Protein AF-A0A8H3SMX6-F1 (afdb_monomer_lite)

Secondary structure (DSSP, 8-state):
-PPPHHHHHHHHHHHS----HHHHHH-------STTHHHHHHHHHHHHHHHTT-GGGG-TTSPPPPTTSTTHHHHHHHHHHHHHHHHHHHS-GGGTTSTT--TTTTSSHHHHHHHHHHHHHS-HHHHHHHHHHHHHHHHHSPPPSSHHHHHHHHHHHHHHHHHH-TTSS-HHHHHHHHHHHHHTT-HHHHHHHHHHHHH--HHHHHT--HHHHHHHHHHHHHS---

Structure (mmCIF, N/CA/C/O backbone):
data_AF-A0A8H3SMX6-F1
#
_entry.id   AF-A0A8H3SMX6-F1
#
loop_
_atom_site.group_PDB
_atom_site.id
_atom_site.type_symbol
_atom_site.label_atom_id
_atom_site.label_alt_id
_atom_site.label_comp_id
_atom_site.label_asym_id
_atom_site.label_entity_id
_atom_site.label_seq_id
_atom_site.pdbx_PDB_ins_code
_atom_site.Cartn_x
_atom_site.Cartn_y
_atom_site.Cartn_z
_atom_site.occupancy
_atom_site.B_iso_or_equiv
_atom_site.auth_seq_id
_atom_site.auth_comp_id
_atom_site.auth_asym_id
_atom_site.auth_atom_id
_atom_site.pdbx_PDB_model_num
ATOM 1 N N . MET A 1 1 ? 36.827 -4.528 -32.557 1.00 41.59 1 MET A N 1
ATOM 2 C CA . MET A 1 1 ? 36.155 -4.530 -31.241 1.00 41.59 1 MET A CA 1
ATOM 3 C C . MET A 1 1 ? 34.700 -4.884 -31.473 1.00 41.59 1 MET A C 1
ATOM 5 O O . MET A 1 1 ? 33.976 -4.073 -32.039 1.00 41.59 1 MET A O 1
ATOM 9 N N . GLU A 1 2 ? 34.302 -6.108 -31.140 1.00 35.09 2 GLU A N 1
ATOM 10 C CA . GLU A 1 2 ? 32.898 -6.516 -31.196 1.00 35.09 2 GLU A CA 1
ATOM 11 C C . GLU A 1 2 ? 32.129 -5.808 -30.078 1.00 35.09 2 GLU A C 1
ATOM 13 O O . GLU A 1 2 ? 32.467 -5.919 -28.901 1.00 35.09 2 GLU A O 1
ATOM 18 N N . TYR A 1 3 ? 31.116 -5.029 -30.451 1.00 41.91 3 TYR A N 1
ATOM 19 C CA . TYR A 1 3 ? 30.175 -4.470 -29.490 1.00 41.91 3 TYR A CA 1
ATOM 20 C C . TYR A 1 3 ? 29.325 -5.616 -28.943 1.00 41.91 3 TYR A C 1
ATOM 22 O O . TYR A 1 3 ? 28.574 -6.237 -29.695 1.00 41.91 3 TYR A O 1
ATOM 30 N N . THR A 1 4 ? 29.417 -5.883 -27.642 1.00 46.25 4 THR A N 1
ATOM 31 C CA . THR A 1 4 ? 28.496 -6.796 -26.962 1.00 46.25 4 THR A CA 1
ATOM 32 C C . THR A 1 4 ? 27.057 -6.315 -27.166 1.00 46.25 4 THR A C 1
ATOM 34 O O . THR A 1 4 ? 26.773 -5.116 -27.151 1.00 46.25 4 THR A O 1
ATOM 37 N N . GLN A 1 5 ? 26.134 -7.250 -27.384 1.00 39.59 5 GLN A N 1
ATOM 38 C CA . GLN A 1 5 ? 24.723 -6.988 -27.694 1.00 39.59 5 GLN A CA 1
ATOM 39 C C . GLN A 1 5 ? 24.048 -6.061 -26.662 1.00 39.59 5 GLN A C 1
ATOM 41 O O . GLN A 1 5 ? 23.271 -5.186 -27.037 1.00 39.59 5 GLN A O 1
ATOM 46 N N . ALA A 1 6 ? 24.457 -6.149 -25.391 1.00 36.75 6 ALA A N 1
ATOM 47 C CA . ALA A 1 6 ? 24.049 -5.242 -24.315 1.00 36.75 6 ALA A CA 1
ATOM 48 C C . ALA A 1 6 ? 24.449 -3.769 -24.557 1.00 36.75 6 ALA A C 1
ATOM 50 O O . ALA A 1 6 ? 23.693 -2.853 -24.250 1.00 36.75 6 ALA A O 1
ATOM 51 N N . ARG A 1 7 ? 25.616 -3.514 -25.165 1.00 40.75 7 ARG A N 1
ATOM 52 C CA . ARG A 1 7 ? 26.116 -2.158 -25.448 1.00 40.75 7 ARG A CA 1
ATOM 53 C C . ARG A 1 7 ? 25.431 -1.521 -26.666 1.00 40.75 7 ARG A C 1
ATOM 55 O O . ARG A 1 7 ? 25.304 -0.303 -26.714 1.00 40.75 7 ARG A O 1
ATOM 62 N N . ARG A 1 8 ? 24.955 -2.324 -27.631 1.00 42.53 8 ARG A N 1
ATOM 63 C CA . ARG A 1 8 ? 24.170 -1.840 -28.789 1.00 42.53 8 ARG A CA 1
ATOM 64 C C . ARG A 1 8 ? 22.765 -1.383 -28.394 1.00 42.53 8 ARG A C 1
ATOM 66 O O . ARG A 1 8 ? 22.333 -0.331 -28.851 1.00 42.53 8 ARG A O 1
ATOM 73 N N . ILE A 1 9 ? 22.108 -2.127 -27.504 1.00 44.38 9 ILE A N 1
ATOM 74 C CA . ILE A 1 9 ? 20.772 -1.796 -26.986 1.00 44.38 9 ILE A CA 1
ATOM 75 C C . ILE A 1 9 ? 20.803 -0.443 -26.246 1.00 44.38 9 ILE A C 1
ATOM 77 O O . ILE A 1 9 ? 19.961 0.416 -26.487 1.00 44.38 9 ILE A O 1
ATOM 81 N N . ASN A 1 10 ? 21.852 -0.176 -25.463 1.00 48.97 10 ASN A N 1
ATOM 82 C CA . ASN A 1 10 ? 21.939 1.037 -24.639 1.00 48.97 10 ASN A CA 1
ATOM 83 C C . ASN A 1 10 ? 22.227 2.343 -25.409 1.00 48.97 10 ASN A C 1
ATOM 85 O O . ASN A 1 10 ? 21.784 3.405 -24.980 1.00 48.97 10 ASN A O 1
ATOM 89 N N . VAL A 1 11 ? 22.921 2.300 -26.553 1.00 47.00 11 VAL A N 1
ATOM 90 C CA . VAL A 1 11 ? 23.204 3.514 -27.354 1.00 47.00 11 VAL A CA 1
ATOM 91 C C . VAL A 1 11 ? 22.026 3.888 -28.267 1.00 47.00 11 VAL A C 1
ATOM 93 O O . VAL A 1 11 ? 21.802 5.069 -28.535 1.00 47.00 11 VAL A O 1
ATOM 96 N N . GLU A 1 12 ? 21.250 2.906 -28.740 1.00 44.06 12 GLU A N 1
ATOM 97 C CA . GLU A 1 12 ? 20.059 3.165 -29.560 1.00 44.06 12 GLU A CA 1
ATOM 98 C C . GLU A 1 12 ? 18.857 3.660 -28.749 1.00 44.06 12 GLU A C 1
ATOM 100 O O . GLU A 1 12 ? 18.118 4.500 -29.262 1.00 44.06 12 GLU A O 1
ATOM 105 N N . ILE A 1 13 ? 18.668 3.188 -27.507 1.00 48.53 13 ILE A N 1
ATOM 106 C CA . ILE A 1 13 ? 17.556 3.627 -26.645 1.00 48.53 13 ILE A CA 1
ATOM 107 C C . ILE A 1 13 ? 17.661 5.129 -26.367 1.00 48.53 13 ILE A C 1
ATOM 109 O O . ILE A 1 13 ? 16.702 5.852 -26.606 1.00 48.53 13 ILE A O 1
ATOM 113 N N . VAL A 1 14 ? 18.843 5.625 -25.979 1.00 47.94 14 VAL A N 1
ATOM 114 C CA . VAL A 1 14 ? 19.056 7.050 -25.646 1.00 47.94 14 VAL A CA 1
ATOM 115 C C . VAL A 1 14 ? 18.831 7.974 -26.853 1.00 47.94 14 VAL A C 1
ATOM 117 O O . VAL A 1 14 ? 18.407 9.113 -26.688 1.00 47.94 14 VAL A O 1
ATOM 120 N N . ARG A 1 15 ? 19.055 7.495 -28.086 1.00 43.28 15 ARG A N 1
ATOM 121 C CA . ARG A 1 15 ? 18.837 8.285 -29.314 1.00 43.28 15 ARG A CA 1
ATOM 122 C C . ARG A 1 15 ? 17.386 8.302 -29.811 1.00 43.28 15 ARG A C 1
ATOM 124 O O . ARG A 1 15 ? 17.085 9.099 -30.694 1.00 43.28 15 ARG A O 1
ATOM 131 N N . LYS A 1 16 ? 16.507 7.433 -29.297 1.00 47.66 16 LYS A N 1
ATOM 132 C CA . LYS A 1 16 ? 15.111 7.281 -29.761 1.00 47.66 16 LYS A CA 1
ATOM 133 C C . LYS A 1 16 ? 14.069 7.885 -28.813 1.00 47.66 16 LYS A C 1
ATOM 135 O O . LYS A 1 16 ? 12.879 7.773 -29.089 1.00 47.66 16 LYS A O 1
ATOM 140 N N . ILE A 1 17 ? 14.490 8.526 -27.725 1.00 52.00 17 ILE A N 1
ATOM 141 C CA . ILE A 1 17 ? 13.577 9.121 -26.743 1.00 52.00 17 ILE A CA 1
ATOM 142 C C . ILE A 1 17 ? 13.014 10.416 -27.322 1.00 52.00 17 ILE A C 1
ATOM 144 O O . ILE A 1 17 ? 13.720 11.412 -27.448 1.00 52.00 17 ILE A O 1
ATOM 148 N N . SER A 1 18 ? 11.744 10.387 -27.714 1.00 51.97 18 SER A N 1
ATOM 149 C CA . SER A 1 18 ? 11.038 11.527 -28.306 1.00 51.97 18 SER A CA 1
ATOM 150 C C . SER A 1 18 ? 10.211 12.331 -27.295 1.00 51.97 18 SER A C 1
ATOM 152 O O . SER A 1 18 ? 9.392 13.140 -27.713 1.00 51.97 18 SER A O 1
ATOM 154 N N . THR A 1 19 ? 10.352 12.064 -25.994 1.00 54.78 19 THR A N 1
ATOM 155 C CA . THR A 1 19 ? 9.413 12.503 -24.945 1.00 54.78 19 THR A CA 1
ATOM 156 C C . THR A 1 19 ? 10.173 13.120 -23.773 1.00 54.78 19 THR A C 1
ATOM 158 O O . THR A 1 19 ? 11.197 12.579 -23.354 1.00 54.78 19 THR A O 1
ATOM 161 N N . SER A 1 20 ? 9.690 14.260 -23.268 1.00 61.88 20 SER A N 1
ATOM 162 C CA . SER A 1 20 ? 10.273 14.970 -22.119 1.00 61.88 20 SER A CA 1
ATOM 163 C C . SER A 1 20 ? 9.761 14.426 -20.778 1.00 61.88 20 SER A C 1
ATOM 165 O O . SER A 1 20 ? 8.727 13.762 -20.714 1.00 61.88 20 SER A O 1
ATOM 167 N N . GLU A 1 21 ? 10.469 14.723 -19.684 1.00 62.34 21 GLU A N 1
ATOM 168 C CA . GLU A 1 21 ? 10.059 14.365 -18.315 1.00 62.34 21 GLU A CA 1
ATOM 169 C C . GLU A 1 21 ? 8.651 14.884 -17.974 1.00 62.34 21 GLU A C 1
ATOM 171 O O . GLU A 1 21 ? 7.824 14.137 -17.454 1.00 62.34 21 GLU A O 1
ATOM 176 N N . ASP A 1 22 ? 8.345 16.125 -18.356 1.00 61.22 22 ASP A N 1
ATOM 177 C CA . ASP A 1 22 ? 7.045 16.754 -18.104 1.00 61.22 22 ASP A CA 1
ATOM 178 C C . ASP A 1 22 ? 5.884 16.004 -18.777 1.00 61.22 22 ASP A C 1
ATOM 180 O O . ASP A 1 22 ? 4.804 15.878 -18.201 1.00 61.22 22 ASP A O 1
ATOM 184 N N . GLU A 1 23 ? 6.102 15.452 -19.976 1.00 64.25 23 GLU A N 1
ATOM 185 C CA . GLU A 1 23 ? 5.093 14.648 -20.678 1.00 64.25 23 GLU A CA 1
ATOM 186 C C . GLU A 1 23 ? 4.834 13.302 -19.987 1.00 64.25 23 GLU A C 1
ATOM 188 O O . GLU A 1 23 ? 3.707 12.807 -20.012 1.00 64.25 23 GLU A O 1
ATOM 193 N N . ILE A 1 24 ? 5.854 12.715 -19.354 1.00 62.28 24 ILE A N 1
ATOM 194 C CA . ILE A 1 24 ? 5.717 11.473 -18.581 1.00 62.28 24 ILE A CA 1
ATOM 195 C C . ILE A 1 24 ? 4.937 11.742 -17.290 1.00 62.28 24 ILE A C 1
ATOM 197 O O . ILE A 1 24 ? 4.066 10.955 -16.920 1.00 62.28 24 ILE A O 1
ATOM 201 N N . LEU A 1 25 ? 5.228 12.854 -16.611 1.00 61.72 25 LEU A N 1
ATOM 202 C CA . LEU A 1 25 ? 4.611 13.208 -15.330 1.00 61.72 25 LEU A CA 1
ATOM 203 C C . LEU A 1 25 ? 3.173 13.729 -15.464 1.00 61.72 25 LEU A C 1
ATOM 205 O O . LEU A 1 25 ? 2.383 13.582 -14.532 1.00 61.72 25 LEU A O 1
ATOM 209 N N . ALA A 1 26 ? 2.818 14.328 -16.603 1.00 63.97 26 ALA A N 1
ATOM 210 C CA . ALA A 1 26 ? 1.469 14.832 -16.862 1.00 63.97 26 ALA A CA 1
ATOM 211 C C . ALA A 1 26 ? 0.463 13.737 -17.270 1.00 63.97 26 ALA A C 1
ATOM 213 O O . ALA A 1 26 ? -0.746 13.980 -17.251 1.00 63.97 26 ALA A O 1
ATOM 214 N N . ASP A 1 27 ? 0.932 12.544 -17.649 1.00 64.25 27 ASP A N 1
ATOM 215 C CA . ASP A 1 27 ? 0.077 11.459 -18.132 1.00 64.25 27 ASP A CA 1
ATOM 216 C C . ASP A 1 27 ? -0.558 10.671 -16.976 1.00 64.25 27 ASP A C 1
ATOM 218 O O . ASP A 1 27 ? 0.127 10.084 -16.134 1.00 64.25 27 ASP A O 1
ATOM 222 N N . LYS A 1 28 ? -1.894 10.621 -16.971 1.00 63.75 28 LYS A N 1
ATOM 223 C CA . LYS A 1 28 ? -2.686 9.839 -16.018 1.00 63.75 28 LYS A CA 1
ATOM 224 C C . LYS A 1 28 ? -3.436 8.729 -16.728 1.00 63.75 28 LYS A C 1
ATOM 226 O O . LYS A 1 28 ? -4.067 8.946 -17.762 1.00 63.75 28 LYS A O 1
ATOM 231 N N . ILE A 1 29 ? -3.384 7.545 -16.139 1.00 61.75 29 ILE A N 1
ATOM 232 C CA . ILE A 1 29 ? -4.227 6.419 -16.499 1.00 61.75 29 ILE A CA 1
ATOM 233 C C . ILE A 1 29 ? -5.461 6.473 -15.596 1.00 61.75 29 ILE A C 1
ATOM 235 O O . ILE A 1 29 ? -5.370 6.177 -14.405 1.00 61.75 29 ILE A O 1
ATOM 239 N N . ASP A 1 30 ? -6.608 6.861 -16.153 1.00 52.03 30 ASP A N 1
ATOM 240 C CA . ASP A 1 30 ? -7.881 6.789 -15.432 1.00 52.03 30 ASP A CA 1
ATOM 241 C C . ASP A 1 30 ? -8.284 5.319 -15.253 1.00 52.03 30 ASP A C 1
ATOM 243 O O . ASP A 1 30 ? -8.438 4.575 -16.226 1.00 52.03 30 ASP A O 1
ATOM 247 N N . PHE A 1 31 ? -8.428 4.901 -13.994 1.00 55.09 31 PHE A N 1
ATOM 248 C CA . PHE A 1 31 ? -8.797 3.540 -13.619 1.00 55.09 31 PHE A CA 1
ATOM 249 C C . PHE A 1 31 ? -10.166 3.487 -12.956 1.00 55.09 31 PHE A C 1
ATOM 251 O O . PHE A 1 31 ? -10.394 4.159 -11.952 1.00 55.09 31 PHE A O 1
ATOM 258 N N . ASP A 1 32 ? -11.020 2.598 -13.464 1.00 46.59 32 ASP A N 1
ATOM 259 C CA . ASP A 1 32 ? -12.178 2.089 -12.734 1.00 46.59 32 ASP A CA 1
ATOM 260 C C . ASP A 1 32 ? -11.757 0.755 -12.086 1.00 46.59 32 ASP A C 1
ATOM 262 O O . ASP A 1 32 ? -11.420 -0.219 -12.770 1.00 46.59 32 ASP A O 1
ATOM 266 N N . LEU A 1 33 ? -11.639 0.741 -10.756 1.00 47.44 33 LEU A N 1
ATOM 267 C CA . LEU A 1 33 ? -11.072 -0.366 -9.973 1.00 47.44 33 LEU A CA 1
ATOM 268 C C . LEU A 1 33 ? -12.033 -1.571 -9.945 1.00 47.44 33 LEU A C 1
ATOM 270 O O . LEU A 1 33 ? -12.781 -1.768 -8.994 1.00 47.44 33 LEU A O 1
ATOM 274 N N . THR A 1 34 ? -11.995 -2.415 -10.975 1.00 48.22 34 THR A N 1
ATOM 275 C CA . THR A 1 34 ? -12.594 -3.769 -10.962 1.00 48.22 34 THR A CA 1
ATOM 276 C C . THR A 1 34 ? -11.520 -4.830 -11.209 1.00 48.22 34 THR A C 1
ATOM 278 O O . THR A 1 34 ? -10.438 -4.507 -11.673 1.00 48.22 34 THR A O 1
ATOM 281 N N . MET A 1 35 ? -11.734 -6.105 -10.874 1.00 44.66 35 MET A N 1
ATOM 282 C CA . MET A 1 35 ? -10.682 -7.145 -10.920 1.00 44.66 35 MET A CA 1
ATOM 283 C C . MET A 1 35 ? -10.018 -7.386 -12.295 1.00 44.66 35 MET A C 1
ATOM 285 O O . MET A 1 35 ? -8.871 -7.834 -12.331 1.00 44.66 35 MET A O 1
ATOM 289 N N . ASP A 1 36 ? -10.672 -7.031 -13.407 1.00 51.53 36 ASP A N 1
ATOM 290 C CA . ASP A 1 36 ? -10.078 -7.036 -14.759 1.00 51.53 36 ASP A CA 1
ATOM 291 C C . ASP A 1 36 ? -9.069 -5.883 -14.982 1.00 51.53 36 ASP A C 1
ATOM 293 O O . ASP A 1 36 ? -8.350 -5.842 -15.986 1.00 51.53 36 ASP A O 1
ATOM 297 N N . SER A 1 37 ? -8.955 -4.971 -14.011 1.00 62.34 37 SER A N 1
ATOM 298 C CA . SER A 1 37 ? -8.147 -3.750 -14.068 1.00 62.34 37 SER A CA 1
ATOM 299 C C . SER A 1 37 ? -6.650 -3.993 -14.142 1.00 62.34 37 SER A C 1
ATOM 301 O O . SER A 1 37 ? -5.957 -3.195 -14.758 1.00 62.34 37 SER A O 1
ATOM 303 N N . VAL A 1 38 ? -6.101 -5.068 -13.566 1.00 66.44 38 VAL A N 1
ATOM 304 C CA . VAL A 1 38 ? -4.635 -5.157 -13.454 1.00 66.44 38 VAL A CA 1
ATOM 305 C C . VAL A 1 38 ? -3.968 -5.611 -14.750 1.00 66.44 38 VAL A C 1
ATOM 307 O O . VAL A 1 38 ? -2.888 -5.133 -15.105 1.00 66.44 38 VAL A O 1
ATOM 310 N N . HIS A 1 39 ? -4.626 -6.495 -15.504 1.00 70.06 39 HIS A N 1
ATOM 311 C CA . HIS A 1 39 ? -4.173 -6.825 -16.854 1.00 70.06 39 HIS A CA 1
ATOM 312 C C . HIS A 1 39 ? -4.313 -5.608 -17.775 1.00 70.06 39 HIS A C 1
ATOM 314 O O . HIS A 1 39 ? -3.383 -5.285 -18.512 1.00 70.06 39 HIS A O 1
ATOM 320 N N . GLN A 1 40 ? -5.430 -4.882 -17.673 1.00 76.25 40 GLN A N 1
ATOM 321 C CA . GLN A 1 40 ? -5.638 -3.632 -18.403 1.00 76.25 40 GLN A CA 1
ATOM 322 C C . GLN A 1 40 ? -4.594 -2.572 -18.029 1.00 76.25 40 GLN A C 1
ATOM 324 O O . GLN A 1 40 ? -4.057 -1.910 -18.913 1.00 76.25 40 GLN A O 1
ATOM 329 N N . TRP A 1 41 ? -4.246 -2.453 -16.748 1.00 81.62 41 TRP A N 1
ATOM 330 C CA . TRP A 1 41 ? -3.230 -1.531 -16.235 1.00 81.62 41 TRP A CA 1
ATOM 331 C C . TRP A 1 41 ? -1.879 -1.846 -16.848 1.00 81.62 41 TRP A C 1
ATOM 333 O O . TRP A 1 41 ? -1.243 -0.985 -17.455 1.00 81.62 41 TRP A O 1
ATOM 343 N N . TYR A 1 42 ? -1.482 -3.115 -16.772 1.00 83.06 42 TYR A N 1
ATOM 344 C CA . TYR A 1 42 ? -0.228 -3.571 -17.342 1.00 83.06 42 TYR A CA 1
ATOM 345 C C . TYR A 1 42 ? -0.161 -3.314 -18.852 1.00 83.06 42 TYR A C 1
ATOM 347 O O . TYR A 1 42 ? 0.852 -2.812 -19.340 1.00 83.06 42 TYR A O 1
ATOM 355 N N . VAL A 1 43 ? -1.232 -3.621 -19.592 1.00 84.06 43 VAL A N 1
ATOM 356 C CA . VAL A 1 43 ? -1.318 -3.383 -21.041 1.00 84.06 43 VAL A CA 1
ATOM 357 C C . VAL A 1 43 ? -1.188 -1.893 -21.369 1.00 84.06 43 VAL A C 1
ATOM 359 O O . VAL A 1 43 ? -0.473 -1.546 -22.310 1.00 84.06 43 VAL A O 1
ATOM 362 N N . GLN A 1 44 ? -1.814 -1.011 -20.587 1.00 83.38 44 GLN A N 1
ATOM 363 C CA . GLN A 1 44 ? -1.742 0.438 -20.785 1.00 83.38 44 GLN A CA 1
ATOM 364 C C . GLN A 1 44 ? -0.349 0.997 -20.482 1.00 83.38 44 GLN A C 1
ATOM 366 O O . GLN A 1 44 ? 0.220 1.681 -21.336 1.00 83.38 44 GLN A O 1
ATOM 371 N N . VAL A 1 45 ? 0.248 0.627 -19.343 1.00 86.06 45 VAL A N 1
ATOM 372 C CA . VAL A 1 45 ? 1.632 0.994 -18.992 1.00 86.06 45 VAL A CA 1
ATOM 373 C C . VAL A 1 45 ? 2.587 0.539 -20.095 1.00 86.06 45 VAL A C 1
ATOM 375 O O . VAL A 1 45 ? 3.353 1.332 -20.637 1.00 86.06 45 VAL A O 1
ATOM 378 N N . ARG A 1 46 ? 2.488 -0.724 -20.521 1.00 87.25 46 ARG A N 1
ATOM 379 C CA . ARG A 1 46 ? 3.258 -1.273 -21.646 1.00 87.25 46 ARG A CA 1
ATOM 380 C C . ARG A 1 46 ? 3.061 -0.490 -22.943 1.00 87.25 46 ARG A C 1
ATOM 382 O O . ARG A 1 46 ? 4.031 -0.248 -23.659 1.00 87.25 46 ARG A O 1
ATOM 389 N N . GLY A 1 47 ? 1.819 -0.140 -23.276 1.00 86.88 47 GLY A N 1
ATOM 390 C CA . GLY A 1 47 ? 1.480 0.614 -24.481 1.00 86.88 47 GLY A CA 1
ATOM 391 C C . GLY A 1 47 ? 2.123 2.000 -24.491 1.00 86.88 47 GLY A C 1
ATOM 392 O O . GLY A 1 47 ? 2.690 2.409 -25.505 1.00 86.88 47 GLY A O 1
ATOM 393 N N . LYS A 1 48 ? 2.106 2.683 -23.343 1.00 86.69 48 LYS A N 1
ATOM 394 C CA . LYS A 1 48 ? 2.712 4.006 -23.148 1.00 86.69 48 LYS A CA 1
ATOM 395 C C . LYS A 1 48 ? 4.230 3.954 -23.219 1.00 86.69 48 LYS A C 1
ATOM 397 O O . LYS A 1 48 ? 4.819 4.661 -24.032 1.00 86.69 48 LYS A O 1
ATOM 402 N N . LEU A 1 49 ? 4.855 3.023 -22.499 1.00 87.56 49 LEU A N 1
ATOM 403 C CA . LEU A 1 49 ? 6.303 2.825 -22.568 1.00 87.56 49 LEU A CA 1
ATOM 404 C C . LEU A 1 49 ? 6.768 2.473 -23.983 1.00 87.56 49 LEU A C 1
ATOM 406 O O . LEU A 1 49 ? 7.794 2.975 -24.429 1.00 87.56 49 LEU A O 1
ATOM 410 N N . LYS A 1 50 ? 5.995 1.673 -24.730 1.00 87.94 50 LYS A N 1
ATOM 411 C CA . LYS A 1 50 ? 6.291 1.386 -26.139 1.00 87.94 50 LYS A CA 1
ATOM 412 C C . LYS A 1 50 ? 6.198 2.637 -27.019 1.00 87.94 50 LYS A C 1
ATOM 414 O O . LYS A 1 50 ? 7.040 2.815 -27.895 1.00 87.94 50 LYS A O 1
ATOM 419 N N . LYS A 1 51 ? 5.195 3.495 -26.796 1.00 85.31 51 LYS A N 1
ATOM 420 C CA . LYS A 1 51 ? 5.028 4.768 -27.519 1.00 85.31 51 LYS A CA 1
ATOM 421 C C . LYS A 1 51 ? 6.194 5.729 -27.262 1.00 85.31 51 LYS A C 1
ATOM 423 O O . LYS A 1 51 ? 6.609 6.412 -28.186 1.00 85.31 51 LYS A O 1
ATOM 428 N N . TRP A 1 52 ? 6.728 5.748 -26.042 1.00 82.69 52 TRP A N 1
ATOM 429 C CA . TRP A 1 52 ? 7.883 6.570 -25.661 1.00 82.69 52 TRP A CA 1
ATOM 430 C C . TRP A 1 52 ? 9.239 5.936 -25.989 1.00 82.69 52 TRP A C 1
ATOM 432 O O . TRP A 1 52 ? 10.272 6.540 -25.719 1.00 82.69 52 TRP A O 1
ATOM 442 N N . HIS A 1 53 ? 9.253 4.722 -26.550 1.00 83.62 53 HIS A N 1
ATOM 443 C CA . HIS A 1 53 ? 10.471 3.936 -26.775 1.00 83.62 53 HIS A CA 1
ATOM 444 C C . HIS A 1 53 ? 11.256 3.620 -25.485 1.00 83.62 53 HIS A C 1
ATOM 446 O O . HIS A 1 53 ? 12.473 3.454 -25.508 1.00 83.62 53 HIS A O 1
ATOM 452 N N . LEU A 1 54 ? 10.545 3.491 -24.361 1.00 86.94 54 LEU A N 1
ATOM 453 C CA . LEU A 1 54 ? 11.076 3.219 -23.021 1.00 86.94 54 LEU A CA 1
ATOM 454 C C . LEU A 1 54 ? 10.733 1.808 -22.512 1.00 86.94 54 LEU A C 1
ATOM 456 O O . LEU A 1 54 ? 11.013 1.490 -21.358 1.00 86.94 54 LEU A O 1
ATOM 460 N N . GLN A 1 55 ? 10.129 0.937 -23.333 1.00 87.94 55 GLN A N 1
ATOM 461 C CA . GLN A 1 55 ? 9.697 -0.396 -22.878 1.00 87.94 55 GLN A CA 1
ATOM 462 C C . GLN A 1 55 ? 10.845 -1.283 -22.372 1.00 87.94 55 GLN A C 1
ATOM 464 O O . GLN A 1 55 ? 10.623 -2.181 -21.563 1.00 87.94 55 GLN A O 1
ATOM 469 N N . ASP A 1 56 ? 12.065 -1.020 -22.830 1.00 86.25 56 ASP A N 1
ATOM 470 C CA . ASP A 1 56 ? 13.248 -1.785 -22.448 1.00 86.25 56 ASP A CA 1
ATOM 471 C C . ASP A 1 56 ? 13.679 -1.482 -21.000 1.00 86.25 56 ASP A C 1
ATOM 473 O O . ASP A 1 56 ? 14.272 -2.340 -20.353 1.00 86.25 56 ASP A O 1
ATOM 477 N N . LEU A 1 57 ? 13.295 -0.321 -20.442 1.00 89.00 57 LEU A N 1
ATOM 478 C CA . LEU A 1 57 ? 13.565 0.053 -19.042 1.00 89.00 57 LEU A CA 1
ATOM 479 C C . LEU A 1 57 ? 12.795 -0.785 -18.022 1.00 89.00 57 LEU A C 1
ATOM 481 O O . LEU A 1 57 ? 13.093 -0.726 -16.833 1.00 89.00 57 LEU A O 1
ATOM 485 N N . VAL A 1 58 ? 11.799 -1.546 -18.476 1.00 89.44 58 VAL A N 1
ATOM 486 C CA . VAL A 1 58 ? 11.013 -2.448 -17.630 1.00 89.44 58 VAL A CA 1
ATOM 487 C C . VAL A 1 58 ? 11.181 -3.919 -18.011 1.00 89.44 58 VAL A C 1
ATOM 489 O O . VAL A 1 58 ? 10.428 -4.778 -17.545 1.00 89.44 58 VAL A O 1
ATOM 492 N N . ASN A 1 59 ? 12.147 -4.226 -18.880 1.00 86.31 59 ASN A N 1
ATOM 493 C CA . ASN A 1 59 ? 12.421 -5.586 -19.311 1.00 86.31 59 ASN A CA 1
ATOM 494 C C . ASN A 1 59 ? 13.465 -6.246 -18.402 1.00 86.31 59 ASN A C 1
ATOM 496 O O . ASN A 1 59 ? 14.654 -5.960 -18.486 1.00 86.31 59 ASN A O 1
ATOM 500 N N . LEU A 1 60 ? 13.010 -7.197 -17.588 1.00 77.31 60 LEU A N 1
ATOM 501 C CA . LEU A 1 60 ? 13.840 -7.949 -16.641 1.00 77.31 60 LEU A CA 1
AT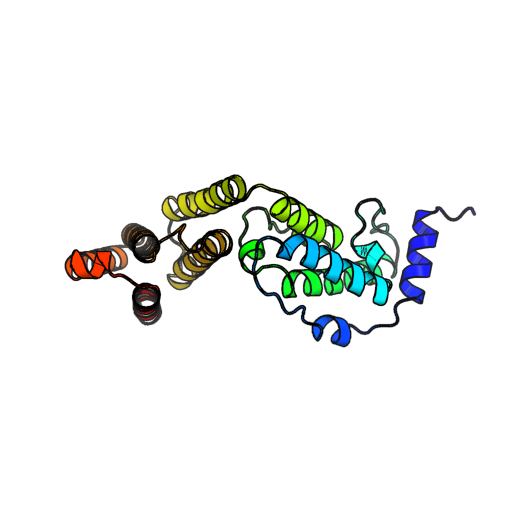OM 502 C C . LEU A 1 60 ? 14.862 -8.886 -17.298 1.00 77.31 60 LEU A C 1
ATOM 504 O O . LEU A 1 60 ? 15.739 -9.402 -16.609 1.00 77.31 60 LEU A O 1
ATOM 508 N N . GLU A 1 61 ? 14.714 -9.172 -18.592 1.00 84.38 61 GLU A N 1
ATOM 509 C CA . GLU A 1 61 ? 15.651 -10.010 -19.346 1.00 84.38 61 GLU A CA 1
ATOM 510 C C . GLU A 1 61 ? 16.850 -9.208 -19.864 1.00 84.38 61 GLU A C 1
ATOM 512 O O . GLU A 1 61 ? 17.858 -9.792 -20.267 1.00 84.38 61 GLU A O 1
ATOM 517 N N . LEU A 1 62 ? 16.761 -7.873 -19.854 1.00 82.69 62 LEU A N 1
ATOM 518 C CA . LEU A 1 62 ? 17.853 -7.010 -20.277 1.00 82.69 62 LEU A CA 1
ATOM 519 C C . LEU A 1 62 ? 18.775 -6.710 -19.091 1.00 82.69 62 LEU A C 1
ATOM 521 O O . LEU A 1 62 ? 18.304 -6.295 -18.031 1.00 82.69 62 LEU A O 1
ATOM 525 N N . PRO A 1 63 ? 20.099 -6.891 -19.243 1.00 82.81 63 PRO A N 1
ATOM 526 C CA . PRO A 1 63 ? 21.032 -6.513 -18.197 1.00 82.81 63 PRO A CA 1
ATOM 527 C C . PRO A 1 63 ? 21.043 -4.993 -18.029 1.00 82.81 63 PRO A C 1
ATOM 529 O O . PRO A 1 63 ? 21.007 -4.243 -19.009 1.00 82.81 63 PRO A O 1
ATOM 532 N N . HIS A 1 64 ? 21.161 -4.541 -16.782 1.00 85.44 64 HIS A N 1
ATOM 533 C CA . HIS A 1 64 ? 21.399 -3.130 -16.495 1.00 85.44 64 HIS A CA 1
ATOM 534 C C . HIS A 1 64 ? 22.736 -2.674 -17.099 1.00 85.44 64 HIS A C 1
ATOM 536 O O . HIS A 1 64 ? 23.672 -3.478 -17.209 1.00 85.44 64 HIS A O 1
ATOM 542 N N . PRO A 1 65 ? 22.857 -1.392 -17.487 1.00 84.12 65 PRO A N 1
ATOM 543 C CA . PRO A 1 65 ? 24.136 -0.856 -17.912 1.00 84.12 65 PRO A CA 1
ATOM 544 C C . PRO A 1 65 ? 25.186 -0.980 -16.793 1.00 84.12 65 PRO A C 1
ATOM 546 O O . PRO A 1 65 ? 24.841 -0.914 -15.611 1.00 84.12 65 PRO A O 1
ATOM 549 N N . PRO A 1 66 ? 26.471 -1.154 -17.143 1.00 82.25 66 PRO A N 1
ATOM 550 C CA . PRO A 1 66 ? 27.550 -1.195 -16.162 1.00 82.25 66 PRO A CA 1
ATOM 551 C C . PRO A 1 66 ? 27.611 0.105 -15.340 1.00 82.25 66 PRO A C 1
ATOM 553 O O . PRO A 1 66 ? 27.521 1.196 -15.904 1.00 82.25 66 PRO A O 1
ATOM 556 N N . LYS A 1 67 ? 27.752 -0.003 -14.010 1.00 83.31 67 LYS A N 1
ATOM 557 C CA . LYS A 1 67 ? 27.786 1.153 -13.081 1.00 83.31 67 LYS A CA 1
ATOM 558 C C . LYS A 1 67 ? 29.100 1.949 -13.140 1.00 83.31 67 LYS A C 1
ATOM 560 O O . LYS A 1 67 ? 29.201 3.007 -12.529 1.00 83.31 67 LYS A O 1
ATOM 565 N N . ASP A 1 68 ? 30.107 1.404 -13.812 1.00 75.12 68 ASP A N 1
ATOM 566 C CA . ASP A 1 68 ? 31.473 1.908 -13.956 1.00 75.12 68 ASP A CA 1
ATOM 567 C C . ASP A 1 68 ? 31.677 2.786 -15.204 1.00 75.12 68 ASP A C 1
ATOM 569 O O . ASP A 1 68 ? 32.705 3.457 -15.298 1.00 75.12 68 ASP A O 1
ATOM 573 N N . ASP A 1 69 ? 30.714 2.821 -16.138 1.00 59.75 69 ASP A N 1
ATOM 574 C CA . ASP A 1 69 ? 30.809 3.596 -17.380 1.00 59.75 69 ASP A CA 1
ATOM 575 C C . ASP A 1 69 ? 29.913 4.855 -17.373 1.00 59.75 69 ASP A C 1
ATOM 577 O O . ASP A 1 69 ? 28.702 4.822 -17.135 1.00 59.75 69 ASP A O 1
ATOM 581 N N . SER A 1 70 ? 30.580 5.967 -17.681 1.00 69.88 70 SER A N 1
ATOM 582 C CA . SER A 1 70 ? 30.111 7.317 -18.007 1.00 69.88 70 SER A CA 1
ATOM 583 C C . SER A 1 70 ? 28.737 7.422 -18.682 1.00 69.88 70 SER A C 1
ATOM 585 O O . SER A 1 70 ? 28.429 6.614 -19.551 1.00 69.88 70 SER A O 1
ATOM 587 N N . SER A 1 71 ? 27.982 8.496 -18.380 1.00 76.75 71 SER A N 1
ATOM 588 C CA . SER A 1 71 ? 26.762 9.042 -19.036 1.00 76.75 71 SER A CA 1
ATOM 589 C C . SER A 1 71 ? 25.596 8.083 -19.344 1.00 76.75 71 SER A C 1
ATOM 591 O O . SER A 1 71 ? 24.448 8.405 -19.081 1.00 76.75 71 SER A O 1
ATOM 593 N N . THR A 1 72 ? 25.854 6.889 -19.867 1.00 80.44 72 THR A N 1
ATOM 594 C CA . THR A 1 72 ? 24.909 5.807 -20.140 1.00 80.44 72 THR A CA 1
ATOM 595 C C . THR A 1 72 ? 24.249 5.305 -18.863 1.00 80.44 72 THR A C 1
ATOM 597 O O . THR A 1 72 ? 23.028 5.175 -18.843 1.00 80.44 72 THR A O 1
ATOM 600 N N . TRP A 1 73 ? 25.020 5.050 -17.796 1.00 84.50 73 TRP A N 1
ATOM 601 C CA . TRP A 1 73 ? 24.450 4.661 -16.502 1.00 84.50 73 TRP A CA 1
ATOM 602 C C . TRP A 1 73 ? 23.572 5.773 -15.920 1.00 84.50 73 TRP A C 1
ATOM 604 O O . TRP A 1 73 ? 22.450 5.509 -15.497 1.00 84.50 73 TRP A O 1
ATOM 614 N N . GLU A 1 74 ? 24.051 7.018 -15.944 1.00 83.88 74 GLU A N 1
ATOM 615 C CA . GLU A 1 74 ? 23.320 8.180 -15.423 1.00 83.88 74 GLU A CA 1
ATOM 616 C C . GLU A 1 74 ? 22.027 8.436 -16.204 1.00 83.88 74 GLU A C 1
ATOM 618 O O . GLU A 1 74 ? 20.970 8.582 -15.595 1.00 83.88 74 GLU A O 1
ATOM 623 N N . ASN A 1 75 ? 22.084 8.389 -17.537 1.00 82.44 75 ASN A N 1
ATOM 624 C CA . ASN A 1 75 ? 20.918 8.539 -18.406 1.00 82.44 75 ASN A CA 1
ATOM 625 C C . ASN A 1 75 ? 19.917 7.400 -18.203 1.00 82.44 75 ASN A C 1
ATOM 627 O O . ASN A 1 75 ? 18.725 7.649 -18.057 1.00 82.44 75 ASN A O 1
ATOM 631 N N . TRP A 1 76 ? 20.383 6.148 -18.168 1.00 87.56 76 TRP A N 1
ATOM 632 C CA . TRP A 1 76 ? 19.509 5.003 -17.919 1.00 87.56 76 TRP A CA 1
ATOM 633 C C . TRP A 1 76 ? 18.846 5.102 -16.548 1.00 87.56 76 TRP A C 1
ATOM 635 O O . TRP A 1 76 ? 17.639 4.899 -16.441 1.00 87.56 76 TRP A O 1
ATOM 645 N N . LYS A 1 77 ? 19.612 5.455 -15.509 1.00 87.94 77 LYS A N 1
ATOM 646 C CA . LYS A 1 77 ? 19.100 5.609 -14.148 1.00 87.94 77 LYS A CA 1
ATOM 647 C C . LYS A 1 77 ? 18.058 6.721 -14.080 1.00 87.94 77 LYS A C 1
ATOM 649 O O . LYS A 1 77 ? 16.984 6.481 -13.546 1.00 87.94 77 LYS A O 1
ATOM 654 N N . TYR A 1 78 ? 18.342 7.887 -14.659 1.00 86.38 78 TYR A N 1
ATOM 655 C CA . TYR A 1 78 ? 17.395 9.000 -14.726 1.00 86.38 78 TYR A CA 1
ATOM 656 C C . TYR A 1 78 ? 16.088 8.589 -15.417 1.00 86.38 78 TYR A C 1
ATOM 658 O O . TYR A 1 78 ? 15.011 8.768 -14.859 1.00 86.38 78 TYR A O 1
ATOM 666 N N . LEU A 1 79 ? 16.164 7.941 -16.582 1.00 86.75 79 LEU A N 1
ATOM 667 C CA . LEU A 1 79 ? 14.967 7.489 -17.295 1.00 86.75 79 LEU A CA 1
ATOM 668 C C . LEU A 1 79 ? 14.214 6.388 -16.540 1.00 86.75 79 LEU A C 1
ATOM 670 O O . LEU A 1 79 ? 12.985 6.373 -16.531 1.00 86.75 79 LEU A O 1
ATOM 674 N N . SER A 1 80 ? 14.940 5.469 -15.898 1.00 90.62 80 SER A N 1
ATOM 675 C CA . SER A 1 80 ? 14.366 4.456 -15.011 1.00 90.62 80 SER A CA 1
ATOM 676 C C . SER A 1 80 ? 13.635 5.121 -13.844 1.00 90.62 80 SER A C 1
ATOM 678 O O . SER A 1 80 ? 12.522 4.720 -13.520 1.00 90.62 80 SER A O 1
ATOM 680 N N . ASP A 1 81 ? 14.182 6.195 -13.271 1.00 87.00 81 ASP A N 1
ATOM 681 C CA . ASP A 1 81 ? 13.518 6.982 -12.233 1.00 87.00 81 ASP A CA 1
ATOM 682 C C . ASP A 1 81 ? 12.255 7.690 -12.763 1.00 87.00 81 ASP A C 1
ATOM 684 O O . ASP A 1 81 ? 11.215 7.621 -12.106 1.00 87.00 81 ASP A O 1
ATOM 688 N N . CYS A 1 82 ? 12.272 8.268 -13.970 1.00 84.00 82 CYS A N 1
ATOM 689 C CA . CYS A 1 82 ? 11.072 8.842 -14.597 1.00 84.00 82 CYS A CA 1
ATOM 690 C C . CYS A 1 82 ? 9.975 7.785 -14.813 1.00 84.00 82 CYS A C 1
ATOM 692 O O . CYS A 1 82 ? 8.817 7.988 -14.441 1.00 84.00 82 CYS A O 1
ATOM 694 N N . VAL A 1 83 ? 10.330 6.622 -15.372 1.00 88.94 83 VAL A N 1
ATOM 695 C CA . VAL A 1 83 ? 9.382 5.513 -15.574 1.00 88.94 83 VAL A CA 1
ATOM 696 C C . VAL A 1 83 ? 8.884 4.967 -14.239 1.00 88.94 83 VAL A C 1
ATOM 698 O O . VAL A 1 83 ? 7.707 4.639 -14.105 1.00 88.94 83 VAL A O 1
ATOM 701 N N . LYS A 1 84 ? 9.749 4.890 -13.228 1.00 90.12 84 LYS A N 1
ATOM 702 C CA . LYS A 1 84 ? 9.369 4.493 -11.874 1.00 90.12 84 LYS A CA 1
ATOM 703 C C . LYS A 1 84 ? 8.314 5.438 -11.310 1.00 90.12 84 LYS A C 1
ATOM 705 O O . LYS A 1 84 ? 7.304 4.958 -10.804 1.00 90.12 84 LYS A O 1
ATOM 710 N N . ILE A 1 85 ? 8.512 6.752 -11.425 1.00 86.56 85 ILE A N 1
ATOM 711 C CA . ILE A 1 85 ? 7.525 7.747 -10.988 1.00 86.56 85 ILE A CA 1
ATOM 712 C C . ILE A 1 85 ? 6.209 7.550 -11.7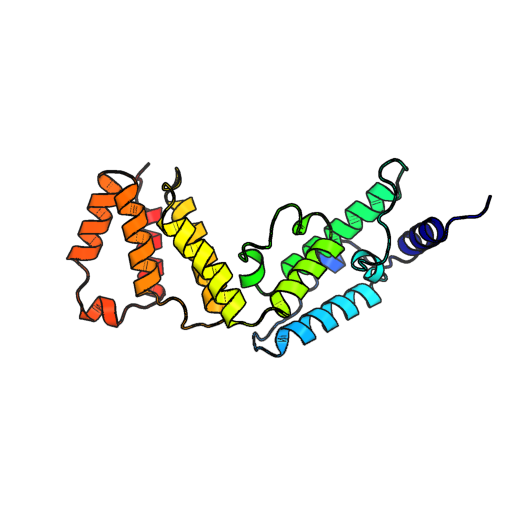43 1.00 86.56 85 ILE A C 1
ATOM 714 O O . ILE A 1 85 ? 5.158 7.499 -11.109 1.00 86.56 85 ILE A O 1
ATOM 718 N N . TYR A 1 86 ? 6.258 7.347 -13.062 1.00 85.25 86 TYR A N 1
ATOM 719 C CA . TYR A 1 86 ? 5.067 7.063 -13.862 1.00 85.25 86 TYR A CA 1
ATOM 720 C C . TYR A 1 86 ? 4.309 5.819 -13.381 1.00 85.25 86 TYR A C 1
ATOM 722 O O . TYR A 1 86 ? 3.090 5.857 -13.219 1.00 85.25 86 TYR A O 1
ATOM 730 N N . ILE A 1 87 ? 5.021 4.719 -13.112 1.00 89.31 87 ILE A N 1
ATOM 731 C CA . ILE A 1 87 ? 4.424 3.492 -12.576 1.00 89.31 87 ILE A CA 1
ATOM 732 C C . ILE A 1 87 ? 3.799 3.775 -11.208 1.00 89.31 87 ILE A C 1
ATOM 734 O O . ILE A 1 87 ? 2.630 3.468 -11.014 1.00 89.31 87 ILE A O 1
ATOM 738 N N . LEU A 1 88 ? 4.531 4.395 -10.277 1.00 85.06 88 LEU A N 1
ATOM 739 C CA . LEU A 1 88 ? 4.028 4.723 -8.937 1.00 85.06 88 LEU A CA 1
ATOM 740 C C . LEU A 1 88 ? 2.803 5.644 -8.970 1.00 85.06 88 LEU A C 1
ATOM 742 O O . LEU A 1 88 ? 1.914 5.502 -8.136 1.00 85.06 88 LEU A O 1
ATOM 746 N N . HIS A 1 89 ? 2.742 6.564 -9.931 1.00 81.88 89 HIS A N 1
ATOM 747 C CA . HIS A 1 89 ? 1.609 7.467 -10.100 1.00 81.88 89 HIS A CA 1
ATOM 748 C C . HIS A 1 89 ? 0.342 6.747 -10.582 1.00 81.88 89 HIS A C 1
ATOM 750 O O . HIS A 1 89 ? -0.764 7.191 -10.288 1.00 81.88 89 HIS A O 1
ATOM 756 N N . ASN A 1 90 ? 0.504 5.640 -11.312 1.00 81.06 90 ASN A N 1
ATOM 757 C CA . ASN A 1 90 ? -0.583 4.967 -12.020 1.00 81.06 90 ASN A CA 1
ATOM 758 C C . ASN A 1 90 ? -0.901 3.558 -11.495 1.00 81.06 90 ASN A C 1
ATOM 760 O O . ASN A 1 90 ? -1.772 2.892 -12.050 1.00 81.06 90 ASN A O 1
ATOM 764 N N . ILE A 1 91 ? -0.198 3.052 -10.477 1.00 81.62 91 ILE A N 1
ATOM 765 C CA . ILE A 1 91 ? -0.565 1.789 -9.816 1.00 81.62 91 ILE A CA 1
ATOM 766 C C . ILE A 1 91 ? -1.832 1.963 -8.968 1.00 81.62 91 ILE A C 1
ATOM 768 O O . ILE A 1 91 ? -2.092 3.059 -8.466 1.00 81.62 91 ILE A O 1
ATOM 772 N N . PRO A 1 92 ? -2.589 0.877 -8.728 1.00 74.81 92 PRO A N 1
ATOM 773 C CA . PRO A 1 92 ? -3.636 0.879 -7.711 1.00 74.81 92 PRO A CA 1
ATOM 774 C C . PRO A 1 92 ? -3.072 1.350 -6.360 1.00 74.81 92 PRO A C 1
ATOM 776 O O . PRO A 1 92 ? -1.996 0.903 -5.944 1.00 74.81 92 PRO A O 1
ATOM 779 N N . LYS A 1 93 ? -3.760 2.279 -5.684 1.00 70.62 93 LYS A N 1
ATOM 780 C CA . LYS A 1 93 ? -3.225 2.985 -4.503 1.00 70.62 93 LYS A CA 1
ATOM 781 C C . LYS A 1 93 ? -2.836 2.015 -3.390 1.00 70.62 93 LYS A C 1
ATOM 783 O O . LYS A 1 93 ? -1.830 2.215 -2.726 1.00 70.62 93 LYS A O 1
ATOM 788 N N . GLY A 1 94 ? -3.560 0.920 -3.230 1.00 67.31 94 GLY A N 1
ATOM 789 C CA . GLY A 1 94 ? -3.349 -0.089 -2.206 1.00 67.31 94 GLY A CA 1
ATOM 790 C C . GLY A 1 94 ? -2.068 -0.890 -2.407 1.00 67.31 94 GLY A C 1
ATOM 791 O O . GLY A 1 94 ? -1.596 -1.513 -1.455 1.00 67.31 94 GLY A O 1
ATOM 792 N N . TYR A 1 95 ? -1.477 -0.871 -3.608 1.00 79.06 95 TYR A N 1
ATOM 793 C CA . TYR A 1 95 ? -0.217 -1.562 -3.892 1.00 79.06 95 TYR A CA 1
ATOM 794 C C . TYR A 1 95 ? 0.964 -0.877 -3.216 1.00 79.06 95 TYR A C 1
ATOM 796 O O . TYR A 1 95 ? 1.843 -1.578 -2.726 1.00 79.06 95 TYR A O 1
ATOM 804 N N . ILE A 1 96 ? 0.973 0.460 -3.128 1.00 75.31 96 ILE A N 1
ATOM 805 C CA . ILE A 1 96 ? 2.075 1.204 -2.492 1.00 75.31 96 ILE A CA 1
ATOM 806 C C . ILE A 1 96 ? 2.223 0.867 -1.000 1.00 75.31 96 ILE A C 1
ATOM 808 O O . ILE A 1 96 ? 3.284 1.052 -0.413 1.00 75.31 96 ILE A O 1
ATOM 812 N N . PHE A 1 97 ? 1.153 0.350 -0.398 1.00 75.06 97 PHE A N 1
ATOM 813 C CA . PHE A 1 97 ? 1.079 -0.060 1.001 1.00 75.06 97 PHE A CA 1
ATOM 814 C C . PHE A 1 97 ? 1.233 -1.577 1.181 1.00 75.06 97 PHE A C 1
ATOM 816 O O . PHE A 1 97 ? 1.135 -2.087 2.296 1.00 75.06 97 PHE A O 1
ATOM 823 N N . ASP A 1 98 ? 1.460 -2.320 0.097 1.00 82.19 98 ASP A N 1
ATOM 824 C CA . ASP A 1 98 ? 1.726 -3.749 0.168 1.00 82.19 98 ASP A CA 1
ATOM 825 C C . ASP A 1 98 ? 3.120 -3.992 0.782 1.00 82.19 98 ASP A C 1
ATOM 827 O O . ASP A 1 98 ? 4.089 -3.383 0.331 1.00 82.19 98 ASP A O 1
ATOM 831 N N . PRO A 1 99 ? 3.287 -4.921 1.743 1.00 79.06 99 PRO A N 1
ATOM 832 C CA . PRO A 1 99 ? 4.583 -5.188 2.382 1.00 79.06 99 PRO A CA 1
ATOM 833 C C . PRO A 1 99 ? 5.721 -5.577 1.425 1.00 79.06 99 PRO A C 1
ATOM 835 O O . PRO A 1 99 ? 6.892 -5.560 1.800 1.00 79.06 99 PRO A O 1
ATOM 838 N N . ARG A 1 100 ? 5.398 -5.966 0.185 1.00 87.19 100 ARG A N 1
ATOM 839 C CA . ARG A 1 100 ? 6.389 -6.267 -0.859 1.00 87.19 100 ARG A CA 1
ATOM 840 C C . ARG A 1 100 ? 6.998 -5.017 -1.502 1.00 87.19 100 ARG A C 1
ATOM 842 O O . ARG A 1 100 ? 8.004 -5.158 -2.191 1.00 87.19 100 ARG A O 1
ATOM 849 N N . PHE A 1 101 ? 6.434 -3.827 -1.289 1.00 86.56 101 PHE A N 1
ATOM 850 C CA . PHE A 1 101 ? 7.011 -2.551 -1.720 1.00 86.56 101 PHE A CA 1
ATOM 851 C C . PHE A 1 101 ? 8.159 -2.132 -0.790 1.00 86.56 101 PHE A C 1
ATOM 853 O O . PHE A 1 101 ? 8.040 -1.238 0.043 1.00 86.56 101 PHE A O 1
ATOM 860 N N . THR A 1 102 ? 9.298 -2.808 -0.923 1.00 85.81 102 THR A N 1
ATOM 861 C CA . THR A 1 102 ? 10.528 -2.463 -0.200 1.00 85.81 102 THR A CA 1
ATOM 862 C C . THR A 1 102 ? 11.379 -1.462 -0.994 1.00 85.81 102 THR A C 1
ATOM 864 O O . THR A 1 102 ? 11.199 -1.346 -2.207 1.00 85.81 102 THR A O 1
ATOM 867 N N . PRO A 1 103 ? 12.366 -0.786 -0.372 1.00 86.94 103 PRO A N 1
ATOM 868 C CA . PRO A 1 103 ? 13.311 0.064 -1.102 1.00 86.94 103 PRO A CA 1
ATOM 869 C C . PRO A 1 103 ? 14.030 -0.659 -2.251 1.00 86.94 103 PRO A C 1
ATOM 871 O O . PRO A 1 103 ? 14.306 -0.060 -3.282 1.00 86.94 103 PRO A O 1
ATOM 874 N N . GLN A 1 104 ? 14.301 -1.960 -2.100 1.00 88.44 104 GLN A N 1
ATOM 875 C CA . GLN A 1 104 ? 14.877 -2.787 -3.166 1.00 88.44 104 GLN A CA 1
ATOM 876 C C . GLN A 1 104 ? 13.857 -3.064 -4.274 1.00 88.44 104 GLN A C 1
ATOM 878 O O . GLN A 1 104 ? 14.201 -3.070 -5.450 1.00 88.44 104 GLN A O 1
ATOM 883 N N . ALA A 1 105 ? 12.588 -3.278 -3.915 1.00 88.25 105 ALA A N 1
ATOM 884 C CA . ALA A 1 105 ? 11.519 -3.487 -4.884 1.00 88.25 105 ALA A CA 1
ATOM 885 C C . ALA A 1 105 ? 11.222 -2.230 -5.719 1.00 88.25 105 ALA A C 1
ATOM 887 O O . ALA A 1 105 ? 10.679 -2.343 -6.813 1.00 88.25 105 ALA A O 1
ATOM 888 N N . THR A 1 106 ? 11.586 -1.049 -5.214 1.00 88.38 106 THR A N 1
ATOM 889 C CA . THR A 1 106 ? 11.413 0.251 -5.875 1.00 88.38 106 THR A CA 1
ATOM 890 C C . THR A 1 106 ? 12.734 0.853 -6.366 1.00 88.38 106 THR A C 1
ATOM 892 O O . THR A 1 106 ? 12.778 2.031 -6.722 1.00 88.38 106 THR A O 1
ATOM 895 N N . GLU A 1 107 ? 13.816 0.067 -6.410 1.00 90.25 107 GLU A N 1
ATOM 896 C CA . GLU A 1 107 ? 15.139 0.567 -6.804 1.00 90.25 107 GLU A CA 1
ATOM 897 C C . GLU A 1 107 ? 15.127 1.087 -8.251 1.00 90.25 107 GLU A C 1
ATOM 899 O O . GLU A 1 107 ? 15.564 2.210 -8.504 1.00 90.25 107 GLU A O 1
ATOM 904 N N . TYR A 1 108 ? 14.534 0.317 -9.169 1.00 91.88 108 TYR A N 1
ATOM 905 C CA . TYR A 1 108 ? 14.444 0.616 -10.601 1.00 91.88 108 TYR A CA 1
ATOM 906 C C . TYR A 1 108 ? 13.056 0.280 -11.164 1.00 91.88 108 TYR A C 1
ATOM 908 O O . TYR A 1 108 ? 12.296 -0.492 -10.570 1.00 91.88 108 TYR A O 1
ATOM 916 N N . ALA A 1 109 ? 12.720 0.857 -12.320 1.00 92.00 109 ALA A N 1
ATOM 917 C CA . ALA A 1 109 ? 11.416 0.690 -12.962 1.00 92.00 109 ALA A CA 1
ATOM 918 C C . ALA A 1 109 ? 11.053 -0.770 -13.288 1.00 92.00 109 ALA A C 1
ATOM 920 O O . ALA A 1 109 ? 9.903 -1.173 -13.109 1.00 92.00 109 ALA A O 1
ATOM 921 N N . ASP A 1 110 ? 12.012 -1.574 -13.744 1.00 91.19 110 ASP A N 1
ATOM 922 C CA . ASP A 1 110 ? 11.845 -3.000 -14.038 1.00 91.19 110 ASP A CA 1
ATOM 923 C C . ASP A 1 110 ? 11.530 -3.817 -12.780 1.00 91.19 110 ASP A C 1
ATOM 925 O O . ASP A 1 110 ? 10.576 -4.603 -12.766 1.00 91.19 110 ASP A O 1
ATOM 929 N N . VAL A 1 111 ? 12.283 -3.594 -11.699 1.00 92.88 111 VAL A N 1
ATOM 930 C CA . VAL A 1 111 ? 12.069 -4.260 -10.407 1.00 92.88 111 VAL A CA 1
ATOM 931 C C . VAL A 1 111 ? 10.712 -3.870 -9.817 1.00 92.88 111 VAL A C 1
ATOM 933 O O . VAL A 1 111 ? 9.970 -4.740 -9.339 1.00 92.88 111 VAL A O 1
ATOM 936 N N . LEU A 1 112 ? 10.346 -2.591 -9.921 1.00 92.44 112 LEU A N 1
ATOM 937 C CA . LEU A 1 112 ? 9.042 -2.099 -9.494 1.00 92.44 112 LEU A CA 1
ATOM 938 C C . LEU A 1 112 ? 7.920 -2.763 -10.293 1.00 92.44 112 LEU A C 1
ATOM 940 O O . LEU A 1 112 ? 7.011 -3.347 -9.699 1.00 92.44 112 LEU A O 1
ATOM 944 N N . LEU A 1 113 ? 7.997 -2.743 -11.628 1.00 91.19 113 LEU A N 1
ATOM 945 C CA . LEU A 1 113 ? 6.969 -3.343 -12.477 1.00 91.19 113 LEU A CA 1
ATOM 946 C C . LEU A 1 113 ? 6.803 -4.836 -12.172 1.00 91.19 113 LEU A C 1
ATOM 948 O O . LEU A 1 113 ? 5.677 -5.321 -12.045 1.00 91.19 113 LEU A O 1
ATOM 952 N N . LYS A 1 114 ? 7.912 -5.563 -11.982 1.00 91.12 114 LYS A N 1
ATOM 953 C CA . LYS A 1 114 ? 7.898 -6.973 -11.568 1.00 91.12 114 LYS A CA 1
ATOM 954 C C . LYS A 1 114 ? 7.149 -7.178 -10.259 1.00 91.12 114 LYS A C 1
ATOM 956 O O . LYS A 1 114 ? 6.378 -8.130 -10.128 1.00 91.12 114 LYS A O 1
ATOM 961 N N . THR A 1 115 ? 7.395 -6.310 -9.284 1.00 91.69 115 THR A N 1
ATOM 962 C CA . THR A 1 115 ? 6.762 -6.382 -7.968 1.00 91.69 115 THR A CA 1
ATOM 963 C C . THR A 1 115 ? 5.261 -6.148 -8.083 1.00 91.69 115 THR A C 1
ATOM 965 O O . THR A 1 115 ? 4.487 -6.962 -7.575 1.00 91.69 115 THR A O 1
ATOM 968 N N . CYS A 1 116 ? 4.837 -5.132 -8.838 1.00 88.88 116 CYS A N 1
ATOM 969 C CA . CYS A 1 116 ? 3.426 -4.882 -9.133 1.00 88.88 116 CYS A CA 1
ATOM 970 C C . CYS A 1 116 ? 2.760 -6.094 -9.797 1.00 88.88 116 CYS A C 1
ATOM 972 O O . CYS A 1 116 ? 1.714 -6.550 -9.343 1.00 88.88 116 CYS A O 1
ATOM 974 N N . LEU A 1 117 ? 3.392 -6.682 -10.816 1.00 87.12 117 LEU A N 1
ATOM 975 C CA . LEU A 1 117 ? 2.884 -7.880 -11.493 1.00 87.12 117 LEU A CA 1
ATOM 976 C C . LEU A 1 117 ? 2.789 -9.096 -10.563 1.00 87.12 117 LEU A C 1
ATOM 978 O O . LEU A 1 117 ? 1.846 -9.887 -10.645 1.00 87.12 117 LEU A O 1
ATOM 982 N N . LYS A 1 118 ? 3.747 -9.254 -9.647 1.00 89.44 118 LYS A N 1
ATOM 983 C CA . LYS A 1 118 ? 3.710 -10.311 -8.632 1.00 89.44 118 LYS A CA 1
ATOM 984 C C . LYS A 1 118 ? 2.543 -10.114 -7.664 1.00 89.44 118 LYS A C 1
ATOM 986 O O . LYS A 1 118 ? 1.890 -11.089 -7.303 1.00 89.44 118 LYS A O 1
ATOM 991 N N . ILE A 1 119 ? 2.274 -8.880 -7.240 1.00 86.69 119 ILE A N 1
ATOM 992 C CA . ILE A 1 119 ? 1.121 -8.553 -6.387 1.00 86.69 119 ILE A CA 1
ATOM 993 C C . ILE A 1 119 ? -0.179 -8.861 -7.131 1.00 86.69 119 ILE A C 1
ATOM 995 O O . ILE A 1 119 ? -1.020 -9.589 -6.608 1.00 86.69 119 ILE A O 1
ATOM 999 N N . ALA A 1 120 ? -0.287 -8.393 -8.372 1.00 81.94 120 ALA A N 1
ATOM 1000 C CA . ALA A 1 120 ? -1.438 -8.575 -9.248 1.00 81.94 120 ALA A CA 1
ATOM 1001 C C . ALA A 1 120 ? -1.826 -10.034 -9.484 1.00 81.94 120 ALA A C 1
ATOM 1003 O O . ALA A 1 120 ? -2.993 -10.401 -9.422 1.00 81.94 120 ALA A O 1
ATOM 1004 N N . SER A 1 121 ? -0.827 -10.868 -9.764 1.00 83.94 121 SER A N 1
ATOM 1005 C CA . SER A 1 121 ? -1.014 -12.297 -10.029 1.00 83.94 121 SER A CA 1
ATOM 1006 C C . SER A 1 121 ? -1.224 -13.124 -8.761 1.00 83.94 121 SER A C 1
ATOM 1008 O O . SER A 1 121 ? -1.597 -14.296 -8.839 1.00 83.94 121 SER A O 1
ATOM 1010 N N . THR A 1 122 ? -0.984 -12.547 -7.580 1.00 86.06 122 THR A N 1
ATOM 1011 C CA . THR A 1 122 ? -1.246 -13.234 -6.318 1.00 86.06 122 THR A CA 1
ATOM 1012 C C . THR A 1 122 ? -2.758 -13.247 -6.053 1.00 86.06 122 THR A C 1
ATOM 1014 O O . THR A 1 122 ? -3.387 -12.192 -6.102 1.00 86.06 122 THR A O 1
ATOM 1017 N N . PRO A 1 123 ? -3.360 -14.406 -5.722 1.00 85.38 123 PRO A N 1
ATOM 1018 C CA . PRO A 1 123 ? -4.778 -14.486 -5.376 1.00 85.38 123 PRO A CA 1
ATOM 1019 C C . PRO A 1 123 ? -5.169 -13.503 -4.266 1.00 85.38 123 PRO A C 1
ATOM 1021 O O . PRO A 1 123 ? -4.430 -13.378 -3.285 1.00 85.38 123 PRO A O 1
ATOM 1024 N N . ILE A 1 124 ? -6.351 -12.881 -4.372 1.00 83.25 124 ILE A N 1
ATOM 1025 C CA . ILE A 1 124 ? -6.839 -11.873 -3.410 1.00 83.25 124 ILE A CA 1
ATOM 1026 C C . ILE A 1 124 ? -6.713 -12.357 -1.969 1.00 83.25 124 ILE A C 1
ATOM 1028 O O . ILE A 1 124 ? -6.095 -11.674 -1.163 1.00 83.25 124 ILE A O 1
ATOM 1032 N N . ALA A 1 125 ? -7.197 -13.561 -1.652 1.00 83.94 125 ALA A N 1
ATOM 1033 C CA . ALA A 1 125 ? -7.118 -14.101 -0.294 1.00 83.94 125 AL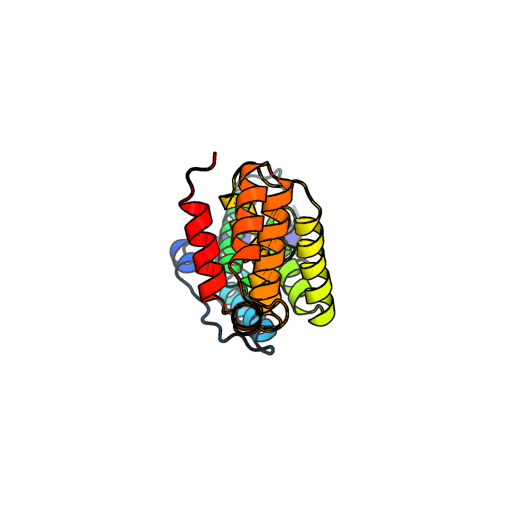A A CA 1
ATOM 1034 C C . ALA A 1 125 ? -5.674 -14.154 0.244 1.00 83.94 125 ALA A C 1
ATOM 1036 O O . ALA A 1 125 ? -5.426 -13.846 1.406 1.00 83.94 125 ALA A O 1
ATOM 1037 N N . LYS A 1 126 ? -4.691 -14.485 -0.606 1.00 86.94 126 LYS A N 1
ATOM 1038 C CA . LYS A 1 126 ? -3.273 -14.480 -0.214 1.00 86.94 126 LYS A CA 1
ATOM 1039 C C . LYS A 1 126 ? -2.739 -13.057 -0.039 1.00 86.94 126 LYS A C 1
ATOM 1041 O O . LYS A 1 126 ? -1.978 -12.822 0.895 1.00 86.94 126 LYS A O 1
ATOM 1046 N N . ASN A 1 127 ? -3.136 -12.121 -0.901 1.00 87.25 127 ASN A N 1
ATOM 1047 C CA . ASN A 1 127 ? -2.782 -10.707 -0.747 1.00 87.25 127 ASN A CA 1
ATOM 1048 C C . ASN A 1 127 ? -3.358 -10.118 0.546 1.00 87.25 127 ASN A C 1
ATOM 1050 O O . ASN A 1 127 ? -2.629 -9.465 1.289 1.00 87.25 127 ASN A O 1
ATOM 1054 N N . LEU A 1 128 ? -4.624 -10.407 0.847 1.00 88.44 128 LEU A N 1
ATOM 1055 C CA . LEU A 1 128 ? -5.284 -10.001 2.085 1.00 88.44 128 LEU A CA 1
ATOM 1056 C C . LEU A 1 128 ? -4.562 -10.565 3.309 1.00 88.44 128 LEU A C 1
ATOM 1058 O O . LEU A 1 128 ? -4.269 -9.809 4.223 1.00 88.44 128 LEU A O 1
ATOM 1062 N N . VAL A 1 129 ? -4.168 -11.844 3.310 1.00 89.44 129 VAL A N 1
ATOM 1063 C CA . VAL A 1 129 ? -3.377 -12.428 4.414 1.00 89.44 129 VAL A CA 1
ATOM 1064 C C . VAL A 1 129 ? -2.040 -11.706 4.616 1.00 89.44 129 VAL A C 1
ATOM 1066 O O . VAL A 1 129 ? -1.652 -11.445 5.754 1.00 89.44 129 VAL A O 1
ATOM 1069 N N . ILE A 1 130 ? -1.325 -11.375 3.535 1.00 87.00 130 ILE A N 1
ATOM 1070 C CA . ILE A 1 130 ? -0.048 -10.647 3.616 1.00 87.00 130 ILE A CA 1
ATOM 1071 C C . ILE A 1 130 ? -0.257 -9.252 4.224 1.00 87.00 130 ILE A C 1
ATOM 1073 O O . ILE A 1 130 ? 0.496 -8.855 5.109 1.00 87.00 130 ILE A O 1
ATOM 1077 N N . ARG A 1 131 ? -1.287 -8.523 3.782 1.00 87.12 131 ARG A N 1
ATOM 1078 C CA . ARG A 1 131 ? -1.595 -7.163 4.264 1.00 87.12 131 ARG A CA 1
ATOM 1079 C C . ARG A 1 131 ? -2.130 -7.165 5.691 1.00 87.12 131 ARG A C 1
ATOM 1081 O O . ARG A 1 131 ? -1.692 -6.368 6.514 1.00 87.12 131 ARG A O 1
ATOM 1088 N N . TYR A 1 132 ? -2.989 -8.127 6.016 1.00 87.19 132 TYR A N 1
ATOM 1089 C CA . TYR A 1 132 ? -3.498 -8.339 7.365 1.00 87.19 132 TYR A CA 1
ATOM 1090 C C . TYR A 1 132 ? -2.381 -8.662 8.356 1.00 87.19 132 TYR A C 1
ATOM 1092 O O . TYR A 1 132 ? -2.419 -8.195 9.489 1.00 87.19 132 TYR A O 1
ATOM 1100 N N . ARG A 1 133 ? -1.339 -9.396 7.942 1.00 87.38 133 ARG A N 1
ATOM 1101 C CA . ARG A 1 133 ? -0.151 -9.581 8.786 1.00 87.38 133 ARG A CA 1
ATOM 1102 C C . ARG A 1 133 ? 0.500 -8.244 9.142 1.00 87.38 133 ARG A C 1
ATOM 1104 O O . ARG A 1 133 ? 0.811 -8.043 10.304 1.00 87.38 133 ARG A O 1
ATOM 1111 N N . GLY A 1 134 ? 0.602 -7.313 8.192 1.00 83.12 134 GLY A N 1
ATOM 1112 C CA . GLY A 1 134 ? 1.074 -5.954 8.473 1.00 83.12 134 GLY A CA 1
ATOM 1113 C C . GLY A 1 134 ? 0.204 -5.218 9.499 1.00 83.12 134 GLY A C 1
ATOM 1114 O O . GLY A 1 134 ? 0.732 -4.524 10.362 1.00 83.12 134 GLY A O 1
ATOM 1115 N N . LEU A 1 135 ? -1.117 -5.424 9.471 1.00 87.00 135 LEU A N 1
ATOM 1116 C CA . LEU A 1 135 ? -2.036 -4.899 10.489 1.00 87.00 135 LEU A CA 1
ATOM 1117 C C . LEU A 1 135 ? -1.809 -5.537 11.871 1.00 87.00 135 LEU A C 1
ATOM 1119 O O . LEU A 1 135 ? -1.849 -4.842 12.884 1.00 87.00 135 LEU A O 1
ATOM 1123 N N . MET A 1 136 ? -1.547 -6.845 11.924 1.00 87.25 136 MET A N 1
ATOM 1124 C CA . MET A 1 136 ? -1.214 -7.543 13.170 1.00 87.25 136 MET A CA 1
ATOM 1125 C C . MET A 1 136 ? 0.132 -7.070 13.730 1.00 87.25 136 MET A C 1
ATOM 1127 O O . MET A 1 136 ? 0.211 -6.742 14.912 1.00 87.25 136 MET A O 1
ATOM 1131 N N . ASP A 1 137 ? 1.158 -6.945 12.889 1.00 86.19 137 ASP A N 1
ATOM 1132 C CA . ASP A 1 137 ? 2.477 -6.432 13.276 1.00 86.19 137 ASP A CA 1
ATOM 1133 C C . ASP A 1 137 ? 2.375 -4.976 13.771 1.00 86.19 137 ASP A C 1
ATOM 1135 O O . ASP A 1 137 ? 2.983 -4.596 14.777 1.00 86.19 137 ASP A O 1
ATOM 1139 N N . PHE A 1 138 ? 1.538 -4.160 13.118 1.00 87.00 138 PHE A N 1
ATOM 1140 C CA . PHE A 1 138 ? 1.182 -2.828 13.603 1.00 87.00 138 PHE A CA 1
ATOM 1141 C C . PHE A 1 138 ? 0.522 -2.894 14.984 1.00 87.00 138 PHE A C 1
ATOM 1143 O O . PHE A 1 138 ? 0.937 -2.180 15.885 1.00 87.00 138 PHE A O 1
ATOM 1150 N N . SER A 1 139 ? -0.455 -3.775 15.201 1.00 84.06 139 SER A N 1
ATOM 1151 C CA . SER A 1 139 ? -1.130 -3.874 16.504 1.00 84.06 139 SER A CA 1
ATOM 1152 C C . SER A 1 139 ? -0.219 -4.358 17.644 1.00 84.06 139 SER A C 1
ATOM 1154 O O . SER A 1 139 ? -0.474 -4.038 18.799 1.00 84.06 139 SER A O 1
ATOM 1156 N N . GLN A 1 140 ? 0.846 -5.105 17.330 1.00 83.81 140 GLN A N 1
ATOM 1157 C CA . GLN A 1 140 ? 1.726 -5.748 18.317 1.00 83.81 140 GLN A CA 1
ATOM 1158 C C . GLN A 1 140 ? 3.041 -4.999 18.575 1.00 83.81 140 GLN A C 1
ATOM 1160 O O . GLN A 1 140 ? 3.729 -5.285 19.554 1.00 83.81 140 GLN A O 1
ATOM 1165 N N . SER A 1 141 ? 3.428 -4.073 17.699 1.00 86.06 141 SER A N 1
ATOM 1166 C CA . SER A 1 141 ? 4.670 -3.305 17.850 1.00 86.06 141 SER A CA 1
ATOM 1167 C C . SER A 1 141 ? 4.559 -2.211 18.926 1.00 86.06 141 SER A C 1
ATOM 1169 O O . SER A 1 141 ? 3.491 -1.961 19.485 1.00 86.06 141 SER A O 1
ATOM 1171 N N . ALA A 1 142 ? 5.673 -1.542 19.233 1.00 85.44 142 ALA A N 1
ATOM 1172 C CA . ALA A 1 142 ? 5.645 -0.341 20.064 1.00 85.44 142 ALA A CA 1
ATOM 1173 C C . ALA A 1 142 ? 5.027 0.837 19.281 1.00 85.44 142 ALA A C 1
ATOM 1175 O O . ALA A 1 142 ? 5.330 0.965 18.089 1.00 85.44 142 ALA A O 1
ATOM 1176 N N . PRO A 1 143 ? 4.203 1.694 19.917 1.00 88.00 143 PRO A N 1
ATOM 1177 C CA . PRO A 1 143 ? 3.694 2.932 19.321 1.00 88.00 143 PRO A CA 1
ATOM 1178 C C . PRO A 1 143 ? 4.794 3.834 18.757 1.00 88.00 143 PRO A C 1
ATOM 1180 O O . PRO A 1 143 ? 5.918 3.850 19.264 1.00 88.00 143 PRO A O 1
ATOM 1183 N N . HIS A 1 144 ? 4.467 4.600 17.716 1.00 85.19 144 HIS A N 1
ATOM 1184 C CA . HIS A 1 144 ? 5.390 5.591 17.166 1.00 85.19 144 HIS A CA 1
ATOM 1185 C C . HIS A 1 144 ? 5.539 6.787 18.112 1.00 85.19 144 HIS A C 1
ATOM 1187 O O . HIS A 1 144 ? 4.677 7.064 18.947 1.00 85.19 144 HIS A O 1
ATOM 1193 N N . VAL A 1 145 ? 6.624 7.550 17.940 1.00 82.56 145 VAL A N 1
ATOM 1194 C CA . VAL A 1 145 ? 6.899 8.759 18.739 1.00 82.56 145 VAL A CA 1
ATOM 1195 C C . VAL A 1 145 ? 5.843 9.839 18.529 1.00 82.56 145 VAL A C 1
ATOM 1197 O O . VAL A 1 145 ? 5.570 10.587 19.459 1.00 82.56 145 VAL A O 1
ATOM 1200 N N . LEU A 1 146 ? 5.188 9.891 17.363 1.00 82.50 146 LEU A N 1
ATOM 1201 C CA . LEU A 1 146 ? 4.113 10.840 17.055 1.00 82.50 146 LEU A CA 1
ATOM 1202 C C . LEU A 1 146 ? 2.794 10.101 16.806 1.00 82.50 146 LEU A C 1
ATOM 1204 O O . LEU A 1 146 ? 2.778 9.059 16.156 1.00 82.50 146 LEU A O 1
ATOM 1208 N N . TYR A 1 147 ? 1.682 10.636 17.317 1.00 81.81 147 TYR A N 1
ATOM 1209 C CA . TYR A 1 147 ? 0.345 10.071 17.079 1.00 81.81 147 TYR A CA 1
ATOM 1210 C C . TYR A 1 147 ? 0.020 10.014 15.593 1.00 81.81 147 TYR A C 1
ATOM 1212 O O . TYR A 1 147 ? -0.488 9.011 15.099 1.00 81.81 147 TYR A O 1
ATOM 1220 N N . LYS A 1 148 ? 0.395 11.079 14.882 1.00 83.62 148 LYS A N 1
ATOM 1221 C CA . LYS A 1 148 ? 0.240 11.199 13.438 1.00 83.62 148 LYS A CA 1
ATOM 1222 C C . LYS A 1 148 ? 0.845 10.014 12.682 1.00 83.62 148 LYS A C 1
ATOM 1224 O O . LYS A 1 148 ? 0.227 9.551 11.734 1.00 83.62 148 LYS A O 1
ATOM 1229 N N . ASP A 1 149 ? 1.989 9.489 13.114 1.00 85.25 149 ASP A N 1
ATOM 1230 C CA . ASP A 1 149 ? 2.655 8.384 12.415 1.00 85.25 149 ASP A CA 1
ATOM 1231 C C . ASP A 1 149 ? 1.892 7.061 12.579 1.00 85.25 149 ASP A C 1
ATOM 1233 O O . ASP A 1 149 ? 1.706 6.330 11.607 1.00 85.25 149 ASP A O 1
ATOM 1237 N N . ASP A 1 150 ? 1.401 6.765 13.789 1.00 86.94 150 ASP A N 1
ATOM 1238 C CA . ASP A 1 150 ? 0.554 5.588 14.038 1.00 86.94 150 ASP A CA 1
ATOM 1239 C C . ASP A 1 150 ? -0.749 5.664 13.235 1.00 86.94 150 ASP A C 1
ATOM 1241 O O . ASP A 1 150 ? -1.183 4.687 12.626 1.00 86.94 150 ASP A O 1
ATOM 1245 N N . VAL A 1 151 ? -1.353 6.848 13.229 1.00 85.44 151 VAL A N 1
ATOM 1246 C CA . VAL A 1 151 ? -2.621 7.148 12.573 1.00 85.44 151 VAL A CA 1
ATOM 1247 C C . VAL A 1 151 ? -2.485 7.051 11.045 1.00 85.44 151 VAL A C 1
ATOM 1249 O O . VAL A 1 151 ? -3.238 6.314 10.401 1.00 85.44 151 VAL A O 1
ATOM 1252 N N . GLU A 1 152 ? -1.468 7.689 10.459 1.00 84.50 152 GLU A N 1
ATOM 1253 C CA . GLU A 1 152 ? -1.163 7.581 9.031 1.00 84.50 152 GLU A CA 1
ATOM 1254 C C . GLU A 1 152 ? -0.850 6.146 8.618 1.00 84.50 152 GLU A C 1
ATOM 1256 O O . GLU A 1 152 ? -1.357 5.681 7.596 1.00 84.50 152 GLU A O 1
ATOM 1261 N N . LEU A 1 153 ? -0.037 5.425 9.393 1.00 86.25 153 LEU A N 1
ATOM 1262 C CA . LEU A 1 153 ? 0.302 4.045 9.068 1.00 86.25 153 LEU A CA 1
ATOM 1263 C C . LEU A 1 153 ? -0.931 3.135 9.121 1.00 86.25 153 LEU A C 1
ATOM 1265 O O . LEU A 1 153 ? -1.127 2.333 8.206 1.00 86.25 153 LEU A O 1
ATOM 1269 N N . LEU A 1 154 ? -1.793 3.286 10.131 1.00 89.38 154 LEU A N 1
ATOM 1270 C CA . LEU A 1 154 ? -3.024 2.508 10.234 1.00 89.38 154 LEU A CA 1
ATOM 1271 C C . LEU A 1 154 ? -3.952 2.759 9.042 1.00 89.38 154 LEU A C 1
ATOM 1273 O O . LEU A 1 154 ? -4.384 1.797 8.407 1.00 89.38 154 LEU A O 1
ATOM 1277 N N . ALA A 1 155 ? -4.226 4.019 8.689 1.00 84.75 155 ALA A N 1
ATOM 1278 C CA . ALA A 1 155 ? -5.089 4.312 7.543 1.00 84.75 155 ALA A CA 1
ATOM 1279 C C . ALA A 1 155 ? -4.514 3.776 6.231 1.00 84.75 155 ALA A C 1
ATOM 1281 O O . ALA A 1 155 ? -5.265 3.269 5.399 1.00 84.75 155 ALA A O 1
ATOM 1282 N N . ARG A 1 156 ? -3.188 3.817 6.056 1.00 82.69 156 ARG A N 1
ATOM 1283 C CA . ARG A 1 156 ? -2.519 3.215 4.894 1.00 82.69 156 ARG A CA 1
ATOM 1284 C C . ARG A 1 156 ? -2.750 1.704 4.823 1.00 82.69 156 ARG A C 1
ATOM 1286 O O . ARG A 1 156 ? -3.127 1.198 3.766 1.00 82.69 156 ARG A O 1
A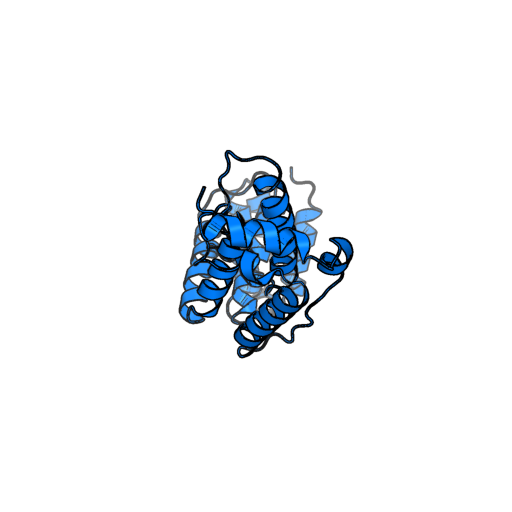TOM 1293 N N . ILE A 1 157 ? -2.576 0.984 5.934 1.00 85.56 157 ILE A N 1
ATOM 1294 C CA . ILE A 1 157 ? -2.794 -0.472 5.992 1.00 85.56 157 ILE A CA 1
ATOM 1295 C C . ILE A 1 157 ? -4.271 -0.812 5.740 1.00 85.56 157 ILE A C 1
ATOM 1297 O O . ILE A 1 157 ? -4.574 -1.691 4.934 1.00 85.56 157 ILE A O 1
ATOM 1301 N N . VAL A 1 158 ? -5.194 -0.093 6.383 1.00 88.56 158 VAL A N 1
ATOM 1302 C CA . VAL A 1 158 ? -6.645 -0.281 6.228 1.00 88.56 158 VAL A CA 1
ATOM 1303 C C . VAL A 1 158 ? -7.084 -0.019 4.788 1.00 88.56 158 VAL A C 1
ATOM 1305 O O . VAL A 1 158 ? -7.770 -0.850 4.196 1.00 88.56 158 VAL A O 1
ATOM 1308 N N . SER A 1 159 ? -6.630 1.087 4.193 1.00 83.38 159 SER A N 1
ATOM 1309 C CA . SER A 1 159 ? -6.882 1.422 2.788 1.00 83.38 159 SER A CA 1
ATOM 1310 C C . SER A 1 159 ? -6.367 0.327 1.850 1.00 83.38 159 SER A C 1
ATOM 1312 O O . SER A 1 159 ? -7.090 -0.114 0.960 1.00 83.38 159 SER A O 1
ATOM 1314 N N . SER A 1 160 ? -5.157 -0.186 2.098 1.00 82.38 160 SER A N 1
ATOM 1315 C CA . SER A 1 160 ? -4.570 -1.281 1.315 1.00 82.38 160 SER A CA 1
ATOM 1316 C C . SER A 1 160 ? -5.396 -2.564 1.356 1.00 82.38 160 SER A C 1
ATOM 1318 O O . SER A 1 160 ? -5.551 -3.239 0.335 1.00 82.38 160 SER A O 1
ATOM 1320 N N . CYS A 1 161 ? -5.908 -2.928 2.530 1.00 86.31 161 CYS A N 1
ATOM 1321 C CA . CYS A 1 161 ? -6.785 -4.081 2.687 1.00 86.31 161 CYS A CA 1
ATOM 1322 C C . CYS A 1 161 ? -8.106 -3.876 1.935 1.00 86.31 161 CYS A C 1
ATOM 1324 O O . CYS A 1 161 ? -8.491 -4.721 1.125 1.00 86.31 161 CYS A O 1
ATOM 1326 N N . ASN A 1 162 ? -8.749 -2.729 2.157 1.00 87.56 162 ASN A N 1
ATOM 1327 C CA . ASN A 1 162 ? -10.095 -2.465 1.661 1.00 87.56 1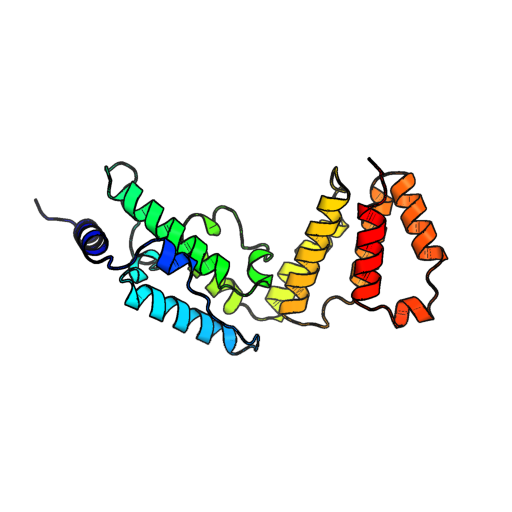62 ASN A CA 1
ATOM 1328 C C . ASN A 1 162 ? -10.163 -2.141 0.165 1.00 87.56 162 ASN A C 1
ATOM 1330 O O . ASN A 1 162 ? -11.221 -2.251 -0.442 1.00 87.56 162 ASN A O 1
ATOM 1334 N N . GLU A 1 163 ? -9.041 -1.805 -0.468 1.00 80.25 163 GLU A N 1
ATOM 1335 C CA . GLU A 1 163 ? -8.982 -1.705 -1.928 1.00 80.25 163 GLU A CA 1
ATOM 1336 C C . GLU A 1 163 ? -9.129 -3.070 -2.624 1.00 80.25 163 GLU A C 1
ATOM 1338 O O . GLU A 1 163 ? -9.622 -3.134 -3.746 1.00 80.25 163 GLU A O 1
ATOM 1343 N N . LEU A 1 164 ? -8.716 -4.170 -1.978 1.00 79.06 164 LEU A N 1
ATOM 1344 C CA . LEU A 1 164 ? -8.920 -5.520 -2.526 1.00 79.06 164 LEU A CA 1
ATOM 1345 C C . LEU A 1 164 ? -10.299 -6.082 -2.201 1.00 79.06 164 LEU A C 1
ATOM 1347 O O . LEU A 1 164 ? -10.873 -6.799 -3.017 1.00 79.06 164 LEU A O 1
ATOM 1351 N N . ASP A 1 165 ? -10.780 -5.803 -0.995 1.00 84.12 165 ASP A N 1
ATOM 1352 C CA . ASP A 1 165 ? -12.101 -6.190 -0.516 1.00 84.12 165 ASP A CA 1
ATOM 1353 C C . ASP A 1 165 ? -12.616 -5.084 0.416 1.00 84.12 165 ASP A C 1
ATOM 1355 O O . ASP A 1 165 ? -12.170 -5.012 1.564 1.00 84.12 165 ASP A O 1
ATOM 1359 N N . PRO A 1 166 ? -13.562 -4.241 -0.041 1.00 84.50 166 PRO A N 1
ATOM 1360 C CA . PRO A 1 166 ? -14.072 -3.099 0.722 1.00 84.50 166 PRO A CA 1
ATOM 1361 C C . PRO A 1 166 ? -14.655 -3.438 2.096 1.00 84.50 166 PRO A C 1
ATOM 1363 O O . PRO A 1 166 ? -14.840 -2.540 2.915 1.00 84.50 166 PRO A O 1
ATOM 1366 N N . THR A 1 167 ? -14.963 -4.712 2.345 1.00 87.56 167 THR A N 1
ATOM 1367 C CA . THR A 1 167 ? -15.566 -5.192 3.592 1.00 87.56 167 THR A CA 1
ATOM 1368 C C . THR A 1 167 ? -14.566 -5.855 4.538 1.00 87.56 167 THR A C 1
ATOM 1370 O O . THR A 1 167 ? -14.952 -6.276 5.627 1.00 87.56 167 THR A O 1
ATOM 1373 N N . PHE A 1 168 ? -13.288 -5.940 4.153 1.00 91.19 168 PHE A N 1
ATOM 1374 C CA . PHE A 1 168 ? -12.299 -6.736 4.875 1.00 91.19 168 PHE A CA 1
ATOM 1375 C C . PHE A 1 168 ? -11.982 -6.197 6.273 1.00 91.19 168 PHE A C 1
ATOM 1377 O O . PHE A 1 168 ? -11.975 -6.967 7.232 1.00 91.19 168 PHE A O 1
ATOM 1384 N N . ILE A 1 169 ? -11.727 -4.889 6.396 1.00 93.00 169 ILE A N 1
ATOM 1385 C CA . ILE A 1 169 ? -11.612 -4.192 7.682 1.00 93.00 169 ILE A CA 1
ATOM 1386 C C . ILE A 1 169 ? -12.787 -3.234 7.827 1.00 93.00 169 ILE A C 1
ATOM 1388 O O . ILE A 1 169 ? -12.927 -2.302 7.036 1.00 93.00 169 ILE A O 1
ATOM 1392 N N . SER A 1 170 ? -13.605 -3.419 8.860 1.00 93.50 170 SER A N 1
ATOM 1393 C CA . SER A 1 170 ? -14.684 -2.486 9.184 1.00 93.50 170 SER A CA 1
ATOM 1394 C C . SER A 1 170 ? -14.160 -1.220 9.886 1.00 93.50 170 SER A C 1
ATOM 1396 O O . SER A 1 170 ? -13.101 -1.263 10.524 1.00 93.50 170 SER A O 1
ATOM 1398 N N . PRO A 1 171 ? -14.911 -0.101 9.850 1.00 92.81 171 PRO A N 1
ATOM 1399 C CA . PRO A 1 171 ? -14.568 1.099 10.617 1.00 92.81 171 PRO A CA 1
ATOM 1400 C C . PRO A 1 171 ? -14.388 0.812 12.112 1.00 92.81 171 PRO A C 1
ATOM 1402 O O . PRO A 1 171 ? -13.438 1.290 12.726 1.00 92.81 171 PRO A O 1
ATOM 1405 N N . LEU A 1 172 ? -15.237 -0.051 12.684 1.00 92.81 172 LEU A N 1
ATOM 1406 C CA . LEU A 1 172 ? -15.121 -0.481 14.077 1.00 92.81 172 LEU A CA 1
ATOM 1407 C C . LEU A 1 172 ? -13.795 -1.199 14.351 1.00 92.81 172 LEU A C 1
ATOM 1409 O O . LEU A 1 172 ? -13.121 -0.887 15.329 1.00 92.81 172 LEU A O 1
ATOM 1413 N N . GLN A 1 173 ? -13.390 -2.135 13.488 1.00 92.56 173 GLN A N 1
ATOM 1414 C CA . GLN A 1 173 ? -12.116 -2.843 13.644 1.00 92.56 173 GLN A CA 1
ATOM 1415 C C . GLN A 1 173 ? -10.925 -1.883 13.563 1.00 92.56 173 GLN A C 1
ATOM 1417 O O . GLN A 1 173 ? -10.021 -1.972 14.394 1.00 92.56 173 GLN A O 1
ATOM 1422 N N . ALA A 1 174 ? -10.936 -0.946 12.608 1.00 92.50 174 ALA A N 1
ATOM 1423 C CA . ALA A 1 174 ? -9.901 0.081 12.493 1.00 92.50 174 ALA A CA 1
ATOM 1424 C C . ALA A 1 174 ? -9.833 0.954 13.760 1.00 92.50 174 ALA A C 1
ATOM 1426 O O . ALA A 1 174 ? -8.749 1.149 14.313 1.00 92.50 174 ALA A O 1
ATOM 1427 N N . THR A 1 175 ? -10.983 1.393 14.278 1.00 91.56 175 THR A N 1
ATOM 1428 C CA . THR A 1 175 ? -11.077 2.145 15.537 1.00 91.56 175 THR A CA 1
ATOM 1429 C C . T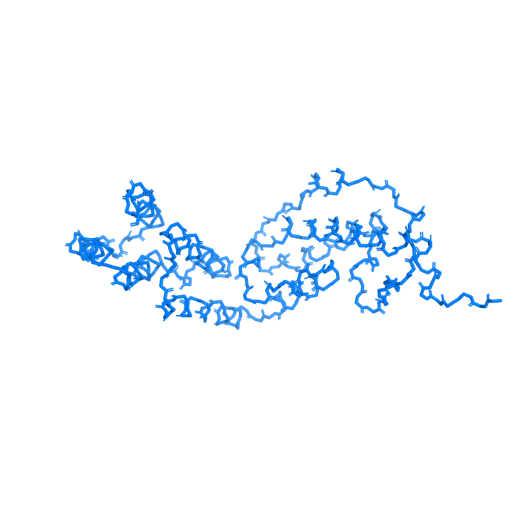HR A 1 175 ? -10.526 1.348 16.717 1.00 91.56 175 THR A C 1
ATOM 1431 O O . THR A 1 175 ? -9.688 1.858 17.454 1.00 91.56 175 THR A O 1
ATOM 1434 N N . CYS A 1 176 ? -10.919 0.084 16.895 1.00 91.12 176 CYS A N 1
ATOM 1435 C CA . CYS A 1 176 ? -10.412 -0.749 17.990 1.00 91.12 176 CYS A CA 1
ATOM 1436 C C . CYS A 1 176 ? -8.885 -0.908 17.945 1.00 91.12 176 CYS A C 1
ATOM 1438 O O . CYS A 1 176 ? -8.229 -0.835 18.984 1.00 91.12 176 CYS A O 1
ATOM 1440 N N . ILE A 1 177 ? -8.313 -1.090 16.751 1.00 91.69 177 ILE A N 1
ATOM 1441 C CA . ILE A 1 177 ? -6.861 -1.199 16.565 1.00 91.69 177 ILE A CA 1
ATOM 1442 C C . ILE A 1 177 ? -6.173 0.117 16.933 1.00 91.69 177 ILE A C 1
ATOM 1444 O O . ILE A 1 177 ? -5.170 0.097 17.647 1.00 91.69 177 ILE A O 1
ATOM 1448 N N . LEU A 1 178 ? -6.732 1.254 16.508 1.00 89.44 178 LEU A N 1
ATOM 1449 C CA . LEU A 1 178 ? -6.226 2.571 16.884 1.00 89.44 178 LEU A CA 1
ATOM 1450 C C . LEU A 1 178 ? -6.251 2.756 18.404 1.00 89.44 178 LEU A C 1
ATOM 1452 O O . LEU A 1 178 ? -5.218 3.045 18.995 1.00 89.44 178 LEU A O 1
ATOM 1456 N N . LEU A 1 179 ? -7.391 2.530 19.059 1.00 89.44 179 LEU A N 1
ATOM 1457 C CA . LEU A 1 179 ? -7.519 2.709 20.509 1.00 89.44 179 LEU A CA 1
ATOM 1458 C C . LEU A 1 179 ? -6.574 1.787 21.294 1.00 89.44 179 LEU A C 1
ATOM 1460 O O . LEU A 1 179 ? -5.935 2.243 22.241 1.00 89.44 179 LEU A O 1
ATOM 1464 N N . SER A 1 180 ? -6.416 0.530 20.863 1.00 89.38 180 SER A N 1
ATOM 1465 C CA . SER A 1 180 ? -5.446 -0.405 21.453 1.00 89.38 180 SER A CA 1
ATOM 1466 C C . SER A 1 180 ? -4.005 0.098 21.322 1.00 89.38 180 SER A C 1
ATOM 1468 O O . SER A 1 180 ? -3.180 -0.111 22.213 1.00 89.38 180 SER A O 1
ATOM 1470 N N . ARG A 1 181 ? -3.683 0.772 20.214 1.00 88.69 181 ARG A N 1
ATOM 1471 C CA . ARG A 1 181 ? -2.370 1.382 19.994 1.00 88.69 181 ARG A CA 1
ATOM 1472 C C . ARG A 1 181 ? -2.139 2.558 20.943 1.00 88.69 181 ARG A C 1
ATOM 1474 O O . ARG A 1 181 ? -1.075 2.654 21.551 1.00 88.69 181 ARG A O 1
ATOM 1481 N N . LEU A 1 182 ? -3.144 3.419 21.111 1.00 85.62 182 LEU A N 1
ATOM 1482 C CA . LEU A 1 182 ? -3.088 4.564 22.025 1.00 85.62 182 LEU A CA 1
ATOM 1483 C C . LEU A 1 182 ? -2.931 4.113 23.483 1.00 85.62 182 LEU A C 1
ATOM 1485 O O . LEU A 1 182 ? -2.139 4.703 24.220 1.00 85.62 182 LEU A O 1
ATOM 1489 N N . SER A 1 183 ? -3.616 3.038 23.891 1.00 87.88 183 SER A N 1
ATOM 1490 C CA . SER A 1 183 ? -3.528 2.518 25.261 1.00 87.88 183 SER A CA 1
ATOM 1491 C C . SER A 1 183 ? -2.151 1.977 25.631 1.00 87.88 183 SER A C 1
ATOM 1493 O O . SER A 1 183 ? -1.770 2.013 26.798 1.00 87.88 183 SER A O 1
ATOM 1495 N N . MET A 1 184 ? -1.375 1.513 24.648 1.00 87.31 184 MET A N 1
ATOM 1496 C CA . MET A 1 184 ? -0.010 1.018 24.861 1.00 87.31 184 MET A CA 1
ATOM 1497 C C . MET A 1 184 ? 1.045 2.129 24.945 1.00 87.31 184 MET A C 1
ATOM 1499 O O . MET A 1 184 ? 2.199 1.843 25.258 1.00 87.31 184 MET A O 1
ATOM 1503 N N . ARG A 1 185 ? 0.688 3.378 24.630 1.00 85.81 185 ARG A N 1
ATOM 1504 C CA . ARG A 1 185 ? 1.652 4.467 24.432 1.00 85.81 185 ARG A CA 1
ATOM 1505 C C . ARG A 1 185 ? 2.078 5.124 25.742 1.00 85.81 185 ARG A C 1
ATOM 1507 O O . ARG A 1 185 ? 3.245 5.071 26.115 1.00 85.81 185 ARG A O 1
ATOM 1514 N N . HIS A 1 186 ? 1.134 5.764 26.422 1.00 84.50 186 HIS A N 1
ATOM 1515 C CA . HIS A 1 186 ? 1.321 6.410 27.721 1.00 84.50 186 HIS A CA 1
ATOM 1516 C C . HIS A 1 186 ? -0.034 6.609 28.412 1.00 84.50 186 HIS A C 1
ATOM 1518 O O . HIS A 1 186 ? -1.088 6.309 27.848 1.00 84.50 186 HIS A O 1
ATOM 1524 N N . SER A 1 187 ? -0.012 7.115 29.647 1.00 87.06 187 SER A N 1
ATOM 1525 C CA . SER A 1 187 ? -1.203 7.284 30.489 1.00 87.06 187 SER A CA 1
ATOM 1526 C C . SER A 1 187 ? -2.309 8.109 29.825 1.00 87.06 187 SER A C 1
ATOM 1528 O O . SER A 1 187 ? -3.474 7.738 29.918 1.00 87.06 187 SER A O 1
ATOM 1530 N N . GLU A 1 188 ? -1.972 9.195 29.131 1.00 86.12 188 GLU A N 1
ATOM 1531 C CA . GLU A 1 188 ? -2.964 10.045 28.453 1.00 86.12 188 GLU A CA 1
ATOM 1532 C C . GLU A 1 188 ? -3.596 9.346 27.243 1.00 86.12 188 GLU A C 1
ATOM 1534 O O . GLU A 1 188 ? -4.816 9.378 27.108 1.00 86.12 188 GLU A O 1
ATOM 1539 N N . GLY A 1 189 ? -2.802 8.644 26.423 1.00 86.12 189 GLY A N 1
ATOM 1540 C CA . GLY A 1 189 ? -3.321 7.821 25.325 1.00 86.12 189 GLY A CA 1
ATOM 1541 C C . GLY A 1 189 ? -4.251 6.712 25.827 1.00 86.12 189 GLY A C 1
ATOM 1542 O O . GLY A 1 189 ? -5.319 6.484 25.257 1.00 86.12 189 GLY A O 1
ATOM 1543 N N . ASN A 1 190 ? -3.905 6.087 26.957 1.00 89.31 190 ASN A N 1
ATOM 1544 C CA . ASN A 1 190 ? -4.763 5.115 27.629 1.00 89.31 190 ASN A CA 1
ATOM 1545 C C . ASN A 1 190 ? -6.061 5.736 28.159 1.00 89.31 190 ASN A C 1
ATOM 1547 O O . ASN A 1 190 ? -7.144 5.202 27.929 1.00 89.31 190 ASN A O 1
ATOM 1551 N N . ASN A 1 191 ? -5.979 6.892 28.818 1.00 89.75 191 ASN A N 1
ATOM 1552 C CA . ASN A 1 191 ? -7.157 7.604 29.311 1.00 89.75 191 ASN A CA 1
ATOM 1553 C C . ASN A 1 191 ? -8.088 8.008 28.165 1.00 89.75 191 ASN A C 1
ATOM 1555 O O . ASN A 1 191 ? -9.298 7.822 28.276 1.00 89.75 191 ASN A O 1
ATOM 1559 N N . TYR A 1 192 ? -7.537 8.509 27.056 1.00 88.62 192 TYR A N 1
ATOM 1560 C CA . TYR A 1 192 ? -8.320 8.822 25.866 1.00 88.62 192 TYR A CA 1
ATOM 1561 C C . TYR A 1 192 ? -9.025 7.572 25.340 1.00 88.62 192 TYR A C 1
ATOM 1563 O O . TYR A 1 192 ? -10.247 7.581 25.218 1.00 88.62 192 TYR A O 1
ATOM 1571 N N . ALA A 1 193 ? -8.298 6.468 25.134 1.00 90.06 193 ALA A N 1
ATOM 1572 C CA . ALA A 1 193 ? -8.883 5.212 24.670 1.00 90.06 193 ALA A CA 1
ATOM 1573 C C . ALA A 1 193 ? -10.038 4.728 25.564 1.00 90.06 193 ALA A C 1
ATOM 1575 O O . ALA A 1 193 ? -11.089 4.331 25.057 1.00 90.06 193 ALA A O 1
ATOM 1576 N N . HIS A 1 194 ? -9.889 4.839 26.887 1.00 89.56 194 HIS A N 1
ATOM 1577 C CA . HIS A 1 194 ? -10.954 4.529 27.840 1.00 89.56 194 HIS A CA 1
ATOM 1578 C C . HIS A 1 194 ? -12.162 5.468 27.732 1.00 89.56 194 HIS A C 1
ATOM 1580 O O . HIS A 1 194 ? -13.292 4.991 27.815 1.00 89.56 194 HIS A O 1
ATOM 1586 N N . ILE A 1 195 ? -11.955 6.773 27.525 1.00 89.81 195 ILE A N 1
ATOM 1587 C CA . ILE A 1 195 ? -13.044 7.743 27.321 1.00 89.81 195 ILE A CA 1
ATOM 1588 C C . ILE A 1 195 ? -13.831 7.404 26.053 1.00 89.81 195 ILE A C 1
ATOM 1590 O O . ILE A 1 195 ? -15.062 7.382 26.092 1.00 89.81 195 ILE A O 1
ATOM 1594 N N . ILE A 1 196 ? -13.145 7.100 24.944 1.00 90.00 196 ILE A N 1
ATOM 1595 C CA . ILE A 1 196 ? -13.810 6.714 23.693 1.00 90.00 196 ILE A CA 1
ATOM 1596 C C . ILE A 1 196 ? -14.599 5.422 23.879 1.00 90.00 196 ILE A C 1
ATOM 1598 O O . ILE A 1 196 ? -15.766 5.349 23.496 1.00 90.00 196 ILE A O 1
ATOM 1602 N N . TYR A 1 197 ? -13.996 4.418 24.512 1.00 88.19 197 TYR A N 1
ATOM 1603 C CA . TYR A 1 197 ? -14.676 3.160 24.785 1.00 88.19 197 TYR A CA 1
ATOM 1604 C C . TYR A 1 197 ? -15.917 3.355 25.670 1.00 88.19 197 TYR A C 1
ATOM 1606 O O . TYR A 1 197 ? -16.972 2.807 25.373 1.00 88.19 197 TYR A O 1
ATOM 1614 N N . ALA A 1 198 ? -15.822 4.172 26.723 1.00 88.62 198 ALA A N 1
ATOM 1615 C CA . ALA A 1 198 ? -16.925 4.417 27.650 1.00 88.62 198 ALA A CA 1
ATOM 1616 C C . ALA A 1 198 ? -18.069 5.244 27.040 1.00 88.62 198 ALA A C 1
ATOM 1618 O O . ALA A 1 198 ? -19.218 5.066 27.443 1.00 88.62 198 ALA A O 1
ATOM 1619 N N . ARG A 1 199 ? -17.770 6.149 26.096 1.00 88.75 199 ARG A N 1
ATOM 1620 C CA . ARG A 1 199 ? -18.788 6.977 25.426 1.00 88.75 199 ARG A CA 1
ATOM 1621 C C . ARG A 1 199 ? -19.472 6.274 24.253 1.00 88.75 199 ARG A C 1
ATOM 1623 O O . ARG A 1 199 ? -20.553 6.700 23.878 1.00 88.75 199 ARG A O 1
ATOM 1630 N N . THR A 1 200 ? -18.852 5.238 23.683 1.00 88.62 200 THR A N 1
ATOM 1631 C CA . THR A 1 200 ? -19.385 4.535 22.508 1.00 88.62 200 THR A CA 1
ATOM 1632 C C . THR A 1 200 ? -20.391 3.474 22.940 1.00 88.62 200 THR A C 1
ATOM 1634 O O . THR A 1 200 ? -20.043 2.483 23.582 1.00 88.62 200 THR A O 1
ATOM 1637 N N . THR A 1 201 ? -21.652 3.659 22.570 1.00 90.00 201 THR A N 1
ATOM 1638 C CA . THR A 1 201 ? -22.711 2.677 22.821 1.00 90.00 201 THR A CA 1
ATOM 1639 C C . THR A 1 201 ? -22.606 1.474 21.868 1.00 90.00 201 THR A C 1
ATOM 1641 O O . THR A 1 201 ? -22.038 1.585 20.779 1.00 90.00 201 THR A O 1
ATOM 1644 N N . PRO A 1 202 ? -23.189 0.307 22.212 1.00 88.88 202 PRO A N 1
ATOM 1645 C CA . PRO A 1 202 ? -23.233 -0.841 21.300 1.00 88.88 202 PRO A CA 1
ATOM 1646 C C . PRO A 1 202 ? -23.927 -0.545 19.960 1.00 88.88 202 PRO A C 1
ATOM 1648 O O . PRO A 1 202 ? -23.560 -1.116 18.932 1.00 88.88 202 PRO A O 1
ATOM 1651 N N . GLU A 1 203 ? -24.920 0.347 19.968 1.00 90.69 203 GLU A N 1
ATOM 1652 C CA . GLU A 1 203 ? -25.641 0.776 18.768 1.00 90.69 203 GLU A CA 1
ATOM 1653 C C . GLU A 1 203 ? -24.758 1.653 17.870 1.00 90.69 203 GLU A C 1
ATOM 1655 O O . GLU A 1 203 ? -24.658 1.391 16.672 1.00 90.69 203 GLU A O 1
ATOM 1660 N N . GLU A 1 204 ? -24.037 2.621 18.444 1.00 89.62 204 GLU A N 1
ATOM 1661 C CA . GLU A 1 204 ? -23.050 3.429 17.712 1.00 89.62 204 GLU A CA 1
ATOM 1662 C C . GLU A 1 204 ? -21.905 2.571 17.166 1.00 89.62 204 GLU A C 1
ATOM 1664 O O . GLU A 1 204 ? -21.500 2.745 16.020 1.00 89.62 204 GLU A O 1
ATOM 1669 N N . ALA A 1 205 ? -21.417 1.598 17.941 1.00 88.44 205 ALA A N 1
ATOM 1670 C CA . ALA A 1 205 ? -20.380 0.676 17.484 1.00 88.44 205 ALA A CA 1
ATOM 1671 C C . ALA A 1 205 ? -20.844 -0.167 16.284 1.00 88.44 205 ALA A C 1
ATOM 1673 O O . ALA A 1 205 ? -20.079 -0.379 15.344 1.00 88.44 205 ALA A O 1
ATOM 1674 N N . SER A 1 206 ? -22.098 -0.629 16.299 1.00 88.31 206 SER A N 1
ATOM 1675 C CA . SER A 1 206 ? -22.672 -1.448 15.222 1.00 88.31 206 SER A CA 1
ATOM 1676 C C . SER A 1 206 ? -22.927 -0.648 13.942 1.00 88.31 206 SER A C 1
ATOM 1678 O O . SER A 1 206 ? -22.828 -1.199 12.849 1.00 88.31 206 SER A O 1
ATOM 1680 N N . ASN A 1 207 ? -23.226 0.646 14.078 1.00 92.44 207 ASN A N 1
ATOM 1681 C CA . ASN A 1 207 ? -23.520 1.554 12.968 1.00 92.44 207 ASN A CA 1
ATOM 1682 C C . ASN A 1 207 ? -22.323 2.433 12.567 1.00 92.44 207 ASN A C 1
ATOM 1684 O O . ASN A 1 207 ? -22.492 3.373 11.791 1.00 92.44 207 ASN A O 1
ATOM 1688 N N . MET A 1 208 ? -21.126 2.144 13.088 1.00 93.62 208 MET A N 1
ATOM 1689 C CA . MET A 1 208 ? -19.942 2.973 12.882 1.00 93.62 208 MET A CA 1
ATOM 1690 C C . MET A 1 208 ? -19.571 3.071 11.400 1.00 93.62 208 MET A C 1
ATOM 1692 O O . MET A 1 208 ? -19.383 2.064 10.710 1.00 93.62 208 MET A O 1
ATOM 1696 N N . THR A 1 209 ? -19.403 4.302 10.932 1.00 93.56 209 THR A N 1
ATOM 1697 C CA . THR A 1 209 ? -19.016 4.627 9.559 1.00 93.56 209 THR A CA 1
ATOM 1698 C C . THR A 1 209 ? -17.541 5.020 9.468 1.00 93.56 209 THR A C 1
ATOM 1700 O O . THR A 1 209 ? -16.868 5.260 10.473 1.00 93.56 209 THR A O 1
ATOM 1703 N N . TRP A 1 210 ? -17.016 5.122 8.243 1.00 90.94 210 TRP A N 1
ATOM 1704 C CA . TRP A 1 210 ? -15.678 5.682 8.020 1.00 90.94 210 TRP A CA 1
ATOM 1705 C C . TRP A 1 210 ? -15.569 7.143 8.466 1.00 90.94 210 TRP A C 1
ATOM 1707 O O . TRP A 1 210 ? -14.495 7.550 8.898 1.00 90.94 210 TRP A O 1
ATOM 1717 N N . ASP A 1 211 ? -16.662 7.908 8.434 1.00 92.00 211 ASP A N 1
ATOM 1718 C CA . ASP A 1 211 ? -16.672 9.288 8.927 1.00 92.00 211 ASP A CA 1
ATOM 1719 C C . ASP A 1 211 ? -16.464 9.340 10.442 1.00 92.00 211 ASP A C 1
ATOM 1721 O O . ASP A 1 211 ? -15.785 10.234 10.940 1.00 92.00 211 ASP A O 1
ATOM 1725 N N . ASP A 1 212 ? -16.984 8.362 11.183 1.00 90.19 212 ASP A N 1
ATOM 1726 C CA . ASP A 1 212 ? -16.779 8.274 12.631 1.00 90.19 212 ASP A CA 1
ATOM 1727 C C . ASP A 1 212 ? -15.324 7.925 12.970 1.00 90.19 212 ASP A C 1
ATOM 1729 O O . ASP A 1 212 ? -14.726 8.541 13.855 1.00 90.19 212 ASP A O 1
ATOM 1733 N N . PHE A 1 213 ? -14.717 7.004 12.211 1.00 89.44 213 PHE A N 1
ATOM 1734 C CA . PHE A 1 213 ? -13.279 6.726 12.295 1.00 89.44 213 PHE A CA 1
ATOM 1735 C C . PHE A 1 213 ? -12.435 7.972 11.963 1.00 89.44 213 PHE A C 1
ATOM 1737 O O . PHE A 1 213 ? -11.496 8.300 12.691 1.00 89.44 213 PHE A O 1
ATOM 1744 N N . ASN A 1 214 ? -12.789 8.707 10.905 1.00 87.44 214 ASN A N 1
ATOM 1745 C CA . ASN A 1 214 ? -12.072 9.915 10.489 1.00 87.44 214 ASN A CA 1
ATOM 1746 C C . ASN A 1 214 ? -12.214 11.062 11.508 1.00 87.44 214 ASN A C 1
ATOM 1748 O O . ASN A 1 214 ? -11.250 11.779 11.756 1.00 87.44 214 ASN A O 1
ATOM 1752 N N . LYS A 1 215 ? -13.367 11.210 12.172 1.00 88.94 215 LYS A N 1
ATOM 1753 C CA . LYS A 1 215 ? -13.535 12.190 13.263 1.00 88.94 215 LYS A CA 1
ATOM 1754 C C . LYS A 1 215 ? -12.643 11.876 14.461 1.00 88.94 215 LYS A C 1
ATOM 1756 O O . LYS A 1 215 ? -12.022 12.777 15.015 1.00 88.94 215 LYS A O 1
ATOM 1761 N N . LEU A 1 216 ? -12.543 10.602 14.846 1.00 84.50 216 LEU A N 1
ATOM 1762 C CA . LEU A 1 216 ? -11.629 10.154 15.905 1.00 84.50 216 LEU A CA 1
ATOM 1763 C C . LEU A 1 216 ? -10.170 10.483 15.571 1.00 84.50 216 LEU A C 1
ATOM 1765 O O . LEU A 1 216 ? -9.421 10.940 16.431 1.00 84.50 216 LEU A O 1
ATOM 1769 N N . TRP A 1 217 ? -9.779 10.297 14.310 1.00 82.50 217 TRP A N 1
ATOM 1770 C CA . TRP A 1 217 ? -8.485 10.746 13.799 1.00 82.50 217 TRP A CA 1
ATOM 1771 C C . TRP A 1 217 ? -8.299 12.256 13.981 1.00 82.50 217 TRP A C 1
ATOM 1773 O O . TRP A 1 217 ? -7.247 12.692 14.450 1.00 82.50 217 TRP A O 1
ATOM 1783 N N . GLU A 1 218 ? -9.285 13.064 13.583 1.00 84.44 218 GLU A N 1
ATOM 1784 C CA . GLU A 1 218 ? -9.179 14.528 13.632 1.00 84.44 218 GLU A CA 1
ATOM 1785 C C . GLU A 1 218 ? -9.036 15.013 15.076 1.00 84.44 218 GLU A C 1
ATOM 1787 O O . GLU A 1 218 ? -8.151 15.818 15.370 1.00 84.44 218 GLU A O 1
ATOM 1792 N N . GLU A 1 219 ? -9.824 14.451 15.996 1.00 83.69 219 GLU A N 1
ATOM 1793 C CA . GLU A 1 219 ? -9.692 14.699 17.434 1.00 83.69 219 GLU A CA 1
ATOM 1794 C C . GLU A 1 219 ? -8.263 14.419 17.928 1.00 83.69 219 GLU A C 1
ATOM 1796 O O . GLU A 1 219 ? -7.676 15.255 18.617 1.00 83.69 219 GLU A O 1
ATOM 1801 N N . LEU A 1 220 ? -7.673 13.284 17.536 1.00 77.69 220 LEU A N 1
ATOM 1802 C CA . LEU A 1 220 ? -6.319 12.887 17.936 1.00 77.69 220 LEU A CA 1
ATOM 1803 C C . LEU A 1 220 ? -5.222 13.791 17.369 1.00 77.69 220 LEU A C 1
ATOM 1805 O O . LEU A 1 220 ? -4.247 14.064 18.065 1.00 77.69 220 LEU A O 1
ATOM 1809 N N . LEU A 1 221 ? -5.355 14.265 16.127 1.00 74.56 221 LEU A N 1
ATOM 1810 C CA . LEU A 1 221 ? -4.382 15.193 15.539 1.00 74.56 221 LEU A CA 1
ATOM 1811 C C . LEU A 1 221 ? -4.458 16.601 16.145 1.00 74.56 221 LEU A C 1
ATOM 1813 O O . LEU A 1 221 ? -3.463 17.325 16.127 1.00 74.56 221 LEU A O 1
ATOM 1817 N N . HIS A 1 222 ? -5.626 16.999 16.652 1.00 75.19 222 HIS A N 1
ATOM 1818 C CA . HIS A 1 222 ? -5.835 18.292 17.310 1.00 75.19 222 HIS A CA 1
ATOM 1819 C C . HIS A 1 222 ? -5.559 18.267 18.813 1.00 75.19 222 HIS A C 1
ATOM 1821 O O . HIS A 1 222 ? -5.412 19.317 19.445 1.00 75.19 222 HIS A O 1
ATOM 1827 N N . MET A 1 223 ? -5.455 17.078 19.393 1.00 67.44 223 MET A N 1
ATOM 1828 C CA . MET A 1 223 ? -4.935 16.901 20.731 1.00 67.44 223 MET A CA 1
ATOM 1829 C C . MET A 1 223 ? -3.438 17.244 20.732 1.00 67.44 223 MET A C 1
ATOM 1831 O O . MET A 1 223 ? -2.623 16.518 20.173 1.00 67.44 223 MET A O 1
ATOM 1835 N N . ASN A 1 224 ? -3.070 18.363 21.374 1.00 55.91 224 ASN A N 1
ATOM 1836 C CA . ASN A 1 224 ? -1.681 18.765 21.665 1.00 55.91 224 ASN A CA 1
ATOM 1837 C C . ASN A 1 224 ? -1.029 17.815 22.692 1.00 55.91 224 ASN A C 1
ATOM 1839 O O . ASN A 1 224 ? -0.532 18.243 23.731 1.00 55.91 224 ASN A O 1
ATOM 1843 N N . ILE A 1 225 ? -1.094 16.516 22.437 1.00 56.91 225 ILE A N 1
ATOM 1844 C CA . ILE A 1 225 ? -0.526 15.475 23.274 1.00 56.91 225 ILE A CA 1
ATOM 1845 C C . ILE A 1 225 ? 0.816 15.124 22.633 1.00 56.91 225 ILE A C 1
ATOM 1847 O O . ILE A 1 225 ? 0.890 14.366 21.665 1.00 56.91 225 ILE A O 1
ATOM 1851 N N . SER A 1 226 ? 1.855 15.804 23.116 1.00 47.22 226 SER A N 1
ATOM 1852 C CA . SER A 1 226 ? 3.263 15.609 22.751 1.00 47.22 226 SER A CA 1
ATOM 1853 C C . SER A 1 226 ? 3.866 14.408 23.463 1.00 47.22 226 SER A C 1
ATOM 1855 O O . SER A 1 226 ? 3.749 14.389 24.708 1.00 47.22 226 SER A O 1
#

Radius of gyration: 22.45 Å; chains: 1; bounding box: 62×33×62 Å

pLDDT: mean 79.52, std 14.45, range [35.09, 93.62]

Organism: Aspergillus tubingensis (NCBI:txid5068)

Sequence (226 aa):
MEYTQARRINVEIVRKISTSEDEILADKIDFDLTMDSVHQWYVQVRGKLKKWHLQDLVNLELPHPPKDDSSTWENWKYLSDCVKIYILHNIPKGYIFDPRFTPQATEYADVLLKTCLKIASTPIAKNLVIRYRGLMDFSQSAPHVLYKDDVELLARIVSSCNELDPTFISPLQATCILLSRLSMRHSEGNNYAHIIYARTTPEEASNMTWDDFNKLWEELLHMNIS

Foldseek 3Di:
DDDDPLNVLLVVLVVQQPDDLVRLLPDEDDDDQDLVGLVVLLVVLCVVCVVRSNNVQQDPVRDQPDPPDPPSNVVSQVVQVSSLSSCCRHADLLLCLQPLNDCQCSNGNNSVVVSSVVLSPDDLVVSLVRLVVVLVCLLPDQADPALVVNLVNLVSSLVSNCSSPVPSAALLNSLVSSLSNLCRHDDVSVVVSVVVVVPQDPVCSVVPDVVNSVVVVVVRVPPPPD